Protein AF-A0A1G8MXE5-F1 (afdb_monomer_lite)

Radius of gyration: 27.66 Å; chains: 1; bounding box: 72×33×79 Å

Foldseek 3Di:
DVVVLQVVVQVVLQVVCVVVVLPQWHWDDDPQKTWIWGQDPNDTQTQKIWGDPDDFKTFIWGQAPVSDTDGDPDMGGPVVNSCCCVPVPVLSSDDQAEAEEEEEADAPDPQQVVLVVVLVVVLVVVDDDPHHYYYAHLDDDDPHPLNRLVVNVVVPHQEYQYFYAAAADACSQPPSNVVVVLVSCVVCVRHKYFYFHYLADDPLLLVLLLVLVVVLPFAWQDPVRAADLAEEEEEEQDHQVCRRVVSSVVSQVVSSNTTRHPYYHYAHCDHDDPHPVNSVVVCLVVVRQEYEYGYADAGDHPSNVVNVVVQVVCPPVGSHDYGYTDYSGSDPSSSVSSVVRSVCSVVNVGDIDD

Organism: NCBI:txid549003

Sequence (354 aa):
MVQRIMNASKTMLEDTLHEHGFTHLNVRTHGSHLVIYSEEDMVKVNRARLTRFNLQTYELSICNHRGEWEATPFSGTMAEMLTLIIEKFPHTLSRTLQAILYVGHGSRVKEGNEQFETFIDYVKNNYETEMIQEIAYIELVSPTITEGIKACIEQGATKIAVVPVLLLSASHANVDIPRELERAKETYPHVKISCGRPFGIEDDVIDVAVSRLLHAGLPALGDDREREDCTVLVVGRGSSDGKQPSDVAKIARLIYERVACNNVETCFLAATTPTVEQGLAKVEKLEAPQVYVLPYLLFTGVLMEELDEMLREREGKANTRYTLCDFLGSDDGLSDVLARRTEEALNEEGRVYT

InterPro domains:
  IPR002762 Sirohydrochlorin cobaltochelatase CbiX-like [PF01903] (105-209)
  IPR002762 Sirohydrochlorin cobaltochelatase CbiX-like [PF01903] (237-339)
  IPR050963 Sirohydrochlorin Cobaltochelatase/CbiX [PTHR33542] (98-345)

Secondary structure (DSSP, 8-state):
-HHHHHHHHHHHHHHHHHHTT-TTEEEEEETTEEEEEEEETTEEEEEEEEEE-SSS-EEEEEE-TTS-EEEEEEEE-HHHHHHHHHHH-HHHHS---EEEEEEE---SSHHHHHHHHHHHHHHHHHS--SSEEEEEESSSSSSBHHHHHHHHHHTT-SEEEEEE--SS--HIIIIIHHHHHHHHHHH-TTSEEEE-----S-HHHHHHHHHHHHHTTPPBP-TT---EEEEEEEEE---TTSHHHHHHHHHHHHHHTTB-EEEEEEEESSSSSSBHHHHHHHHHHTT-SEEEEEE--SS-SHHHHHHHHHHHHHTTTSS-EEEEPPP--S-HHHHHHHHHHHHHHHTT-SEEE-

pLDDT: mean 90.6, std 7.55, range [54.53, 98.75]

Structure (mmCIF, N/CA/C/O backbone):
data_AF-A0A1G8MXE5-F1
#
_entry.id   AF-A0A1G8MXE5-F1
#
loop_
_atom_site.group_PDB
_atom_site.id
_atom_site.type_symbol
_atom_site.label_atom_id
_atom_site.label_alt_id
_atom_site.label_comp_id
_atom_site.label_asym_id
_atom_site.label_entity_id
_atom_site.label_seq_id
_atom_site.pdbx_PDB_ins_code
_atom_site.Cartn_x
_atom_site.Cartn_y
_atom_site.Cartn_z
_atom_site.occupancy
_atom_site.B_iso_or_equiv
_atom_site.auth_seq_id
_atom_site.auth_comp_id
_atom_site.auth_asym_id
_atom_site.auth_atom_id
_atom_site.pdbx_PDB_model_num
ATOM 1 N N . MET A 1 1 ? -43.917 -13.517 38.380 1.00 68.31 1 MET A N 1
ATOM 2 C CA . MET A 1 1 ? -43.322 -12.394 39.144 1.00 68.31 1 MET A CA 1
ATOM 3 C C . MET A 1 1 ? -41.944 -12.016 38.600 1.00 68.31 1 MET A C 1
ATOM 5 O O . MET A 1 1 ? -41.794 -10.885 38.167 1.00 68.31 1 MET A O 1
ATOM 9 N N . VAL A 1 2 ? -40.995 -12.958 38.507 1.00 70.19 2 VAL A N 1
ATOM 10 C CA . VAL A 1 2 ? -39.615 -12.727 38.016 1.00 70.19 2 VAL A CA 1
ATOM 11 C C . VAL A 1 2 ? -39.548 -12.051 36.635 1.00 70.19 2 VAL A C 1
ATOM 13 O O . VAL A 1 2 ? -38.908 -11.013 36.512 1.00 70.19 2 VAL A O 1
ATOM 16 N N . GLN A 1 3 ? -40.287 -12.546 35.633 1.00 76.31 3 GLN A N 1
ATOM 17 C CA . GLN A 1 3 ? -40.298 -11.964 34.277 1.00 76.31 3 GLN A CA 1
ATOM 18 C C . GLN A 1 3 ? -40.742 -10.491 34.246 1.00 76.31 3 GLN A C 1
ATOM 20 O O . GLN A 1 3 ? -40.198 -9.680 33.504 1.00 76.31 3 GLN A O 1
ATOM 25 N N . ARG A 1 4 ? -41.720 -10.132 35.088 1.00 81.25 4 ARG A N 1
ATOM 26 C CA . ARG A 1 4 ? -42.229 -8.758 35.205 1.00 81.25 4 ARG A CA 1
ATOM 27 C C . ARG A 1 4 ? -41.155 -7.819 35.752 1.00 81.25 4 ARG A C 1
ATOM 29 O O . ARG A 1 4 ? -41.019 -6.709 35.257 1.00 81.25 4 ARG A O 1
ATOM 36 N N . ILE A 1 5 ? -40.385 -8.285 36.738 1.00 83.00 5 ILE A N 1
ATOM 37 C CA . ILE A 1 5 ? -39.300 -7.495 37.323 1.00 83.00 5 ILE A CA 1
ATOM 38 C C . ILE A 1 5 ? -38.147 -7.361 36.323 1.00 83.00 5 ILE A C 1
ATOM 40 O O . 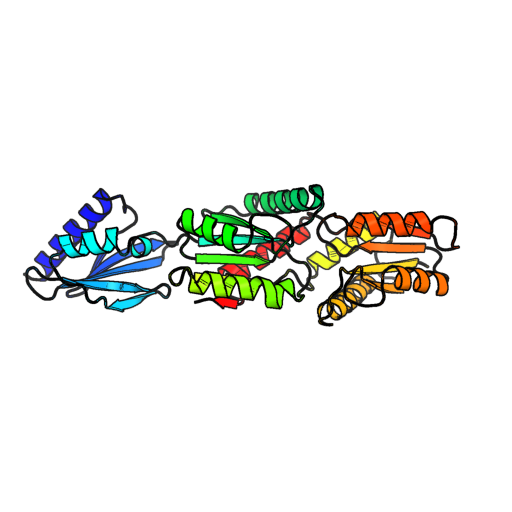ILE A 1 5 ? -37.640 -6.264 36.154 1.00 83.00 5 ILE A O 1
ATOM 44 N N . MET A 1 6 ? -37.773 -8.435 35.619 1.00 87.00 6 MET A N 1
ATOM 45 C CA . MET A 1 6 ? -36.726 -8.369 34.589 1.00 87.00 6 MET A CA 1
ATOM 46 C C . MET A 1 6 ? -37.086 -7.405 33.453 1.00 87.00 6 MET A C 1
ATOM 48 O O . MET A 1 6 ? -36.222 -6.666 33.002 1.00 87.00 6 MET A O 1
ATOM 52 N N . ASN A 1 7 ? -38.352 -7.357 33.027 1.00 86.88 7 ASN A N 1
ATOM 53 C CA . ASN A 1 7 ? -38.793 -6.395 32.014 1.00 86.88 7 ASN A CA 1
ATOM 54 C C . ASN A 1 7 ? -38.740 -4.946 32.518 1.00 86.88 7 ASN A C 1
ATOM 56 O O . ASN A 1 7 ? -38.308 -4.074 31.777 1.00 86.88 7 ASN A O 1
ATOM 60 N N . ALA A 1 8 ? -39.124 -4.688 33.772 1.00 87.56 8 ALA A N 1
ATOM 61 C CA . ALA A 1 8 ? -38.982 -3.355 34.359 1.00 87.56 8 ALA A CA 1
ATOM 62 C C . ALA A 1 8 ? -37.503 -2.943 34.473 1.00 87.56 8 ALA A C 1
ATOM 64 O O . ALA A 1 8 ? -37.146 -1.821 34.128 1.00 87.56 8 ALA A O 1
ATOM 65 N N . SER A 1 9 ? -36.633 -3.866 34.899 1.00 90.69 9 SER A N 1
ATOM 66 C CA . SER A 1 9 ? -35.188 -3.629 34.961 1.00 90.69 9 SER A CA 1
ATOM 67 C C . SER A 1 9 ? -34.569 -3.417 33.578 1.00 90.69 9 SER A C 1
ATOM 69 O O . SER A 1 9 ? -33.676 -2.590 33.455 1.00 90.69 9 SER A O 1
ATOM 71 N N . LYS A 1 10 ? -35.067 -4.106 32.540 1.00 93.88 10 LYS A N 1
ATOM 72 C CA . LYS A 1 10 ? -34.677 -3.871 31.144 1.00 93.88 10 LYS A CA 1
ATOM 73 C C . LYS A 1 10 ? -34.949 -2.424 30.737 1.00 93.88 10 LYS A C 1
ATOM 75 O O . LYS A 1 10 ? -34.019 -1.759 30.308 1.00 93.88 10 LYS A O 1
ATOM 80 N N . THR A 1 11 ? -36.197 -1.968 30.859 1.00 93.12 11 THR A N 1
ATOM 81 C CA . THR A 1 11 ? -36.591 -0.612 30.442 1.00 93.12 11 THR A CA 1
ATOM 82 C C . THR A 1 11 ? -35.791 0.443 31.193 1.00 93.12 11 THR A C 1
ATOM 84 O O . THR A 1 11 ? -35.184 1.291 30.563 1.00 93.12 11 THR A O 1
ATOM 87 N N . MET A 1 12 ? -35.671 0.307 32.518 1.00 91.94 12 MET A N 1
ATOM 88 C CA . MET A 1 12 ? -34.860 1.221 33.324 1.00 91.94 12 MET A CA 1
ATOM 89 C C . MET A 1 12 ? -33.402 1.280 32.847 1.00 91.94 12 MET A C 1
ATOM 91 O O . MET A 1 12 ? -32.850 2.363 32.720 1.00 91.94 12 MET A O 1
ATOM 95 N N . LEU A 1 13 ? -32.779 0.126 32.584 1.00 93.94 13 LEU A N 1
ATOM 96 C CA . LEU A 1 13 ? -31.393 0.067 32.120 1.00 93.94 13 LEU A CA 1
ATOM 97 C C . LEU A 1 13 ? -31.219 0.718 30.739 1.00 93.94 13 LEU A C 1
ATOM 99 O O . LEU A 1 13 ? -30.247 1.434 30.529 1.00 93.94 13 LEU A O 1
ATOM 103 N N . GLU A 1 14 ? -32.146 0.462 29.817 1.00 95.06 14 GLU A N 1
ATOM 104 C CA . GLU A 1 14 ? -32.144 1.025 28.461 1.00 95.06 14 GLU A CA 1
ATOM 105 C C . GLU A 1 14 ? -32.298 2.553 28.494 1.00 95.06 14 GLU A C 1
ATOM 107 O O . GLU A 1 14 ? -31.451 3.256 27.947 1.00 95.06 14 GLU A O 1
ATOM 112 N N . ASP A 1 15 ? -33.286 3.058 29.239 1.00 94.25 15 ASP A N 1
ATOM 113 C CA . ASP A 1 15 ? -33.534 4.495 29.399 1.00 94.25 15 ASP A CA 1
ATOM 114 C C . ASP A 1 15 ? -32.309 5.203 30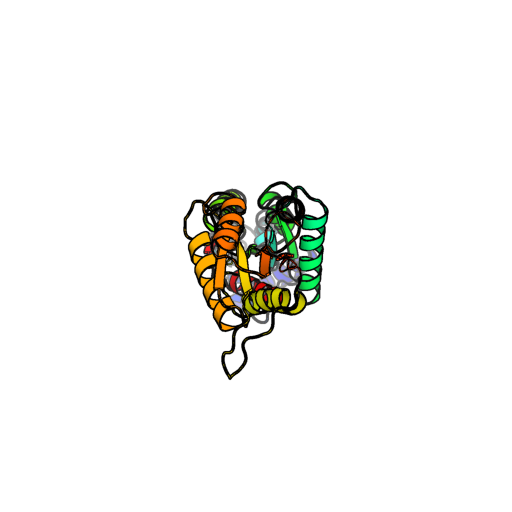.001 1.00 94.25 15 ASP A C 1
ATOM 116 O O . ASP A 1 15 ? -31.862 6.228 29.488 1.00 94.25 15 ASP A O 1
ATOM 120 N N . THR A 1 16 ? -31.697 4.628 31.046 1.00 92.50 16 THR A N 1
ATOM 121 C CA . THR A 1 16 ? -30.510 5.233 31.669 1.00 92.50 16 THR A CA 1
ATOM 122 C C . THR A 1 16 ? -29.303 5.244 30.724 1.00 92.50 16 THR A C 1
ATOM 124 O O . THR A 1 16 ? -28.546 6.213 30.723 1.00 92.50 16 THR A O 1
ATOM 127 N N . LEU A 1 17 ? -29.104 4.209 29.896 1.00 92.50 17 LEU A N 1
ATOM 128 C CA . LEU A 1 17 ? -28.045 4.215 28.876 1.00 92.50 17 LEU A CA 1
ATOM 129 C C . LEU A 1 17 ? -28.267 5.335 27.849 1.00 92.50 17 LEU A C 1
ATOM 131 O O . LEU A 1 17 ? -27.318 6.031 27.485 1.00 92.50 17 LEU A O 1
ATOM 135 N N . HIS A 1 18 ? -29.512 5.539 27.413 1.00 93.81 18 HIS A N 1
ATOM 136 C CA . HIS A 1 18 ? -29.869 6.596 26.461 1.00 93.81 18 HIS A CA 1
ATOM 137 C C . HIS A 1 18 ? -29.687 7.995 27.053 1.00 93.81 18 HIS A C 1
ATOM 139 O O . HIS A 1 18 ? -29.148 8.866 26.374 1.00 93.81 18 HIS A O 1
ATOM 145 N N . GLU A 1 19 ? -30.047 8.201 28.322 1.00 92.56 19 GLU A N 1
ATOM 146 C CA . GLU A 1 19 ? -29.804 9.459 29.049 1.00 92.56 19 GLU A CA 1
ATOM 147 C C . GLU A 1 19 ? -28.310 9.810 29.149 1.00 92.56 19 GLU A C 1
ATOM 149 O O . GLU A 1 19 ? -27.953 10.987 29.176 1.00 92.56 19 GLU A O 1
ATOM 154 N N . HIS A 1 20 ? -27.429 8.804 29.142 1.00 88.88 20 HIS A N 1
ATOM 155 C CA . HIS A 1 20 ? -25.972 8.979 29.114 1.00 88.88 20 HIS A CA 1
ATOM 156 C C . HIS A 1 20 ? -25.393 9.071 27.687 1.00 88.88 20 HIS A C 1
ATOM 158 O O . HIS A 1 20 ? -24.175 9.058 27.518 1.00 88.88 20 HIS A O 1
ATOM 164 N N . GLY A 1 21 ? -26.239 9.174 26.655 1.00 86.75 21 GLY A N 1
ATOM 165 C CA . GLY A 1 21 ? -25.832 9.373 25.259 1.00 86.75 21 GLY A CA 1
ATOM 166 C C . GLY A 1 21 ? -25.634 8.094 24.440 1.00 86.75 21 GLY A C 1
ATOM 167 O O . GLY A 1 21 ? -25.351 8.184 23.247 1.00 86.75 21 GLY A O 1
ATOM 168 N N . PHE A 1 22 ? -25.831 6.903 25.016 1.00 89.69 22 PHE A N 1
ATOM 169 C CA . PHE A 1 22 ? -25.676 5.623 24.311 1.00 89.69 22 PHE A CA 1
ATOM 170 C C . PHE A 1 22 ? -26.965 5.188 23.595 1.00 89.69 22 PHE A C 1
ATOM 172 O O . PHE A 1 22 ? -27.482 4.092 23.814 1.00 89.69 22 PHE A O 1
ATOM 179 N N . THR A 1 23 ? -27.509 6.050 22.735 1.00 90.31 23 THR A N 1
ATOM 180 C CA . THR A 1 23 ? -28.805 5.839 22.055 1.00 90.31 23 THR A CA 1
ATOM 181 C C . THR A 1 23 ? -28.807 4.682 21.051 1.00 90.31 23 THR A C 1
ATOM 183 O O . THR A 1 23 ? -29.866 4.186 20.675 1.00 90.31 23 THR A O 1
ATOM 186 N N . HIS A 1 24 ? -27.632 4.206 20.629 1.00 87.69 24 HIS A N 1
ATOM 187 C CA . HIS A 1 24 ? -27.474 3.029 19.766 1.00 87.69 24 HIS A CA 1
ATOM 188 C C . HIS A 1 24 ? -27.575 1.693 20.515 1.00 87.69 24 HIS A C 1
ATOM 190 O O . HIS A 1 24 ? -27.565 0.637 19.877 1.00 87.69 24 HIS A O 1
ATOM 196 N N . LEU A 1 25 ? -27.628 1.716 21.849 1.00 93.38 25 LEU A N 1
ATOM 197 C CA . LEU A 1 25 ? -27.722 0.514 22.667 1.00 93.38 25 LEU A CA 1
ATOM 198 C C . LEU A 1 25 ? -29.166 0.136 22.956 1.00 93.38 25 LEU A C 1
ATOM 200 O O . LEU A 1 25 ? -30.035 0.971 23.170 1.00 93.38 25 LEU A O 1
ATOM 204 N N . ASN A 1 26 ? -29.394 -1.165 23.022 1.00 94.88 26 ASN A N 1
ATOM 205 C CA . ASN A 1 26 ? -30.657 -1.778 23.375 1.00 94.88 26 ASN A CA 1
ATOM 206 C C . ASN A 1 26 ? -30.413 -2.837 24.449 1.00 94.88 26 ASN A C 1
ATOM 208 O O . ASN A 1 26 ? -29.325 -3.411 24.559 1.00 94.88 26 ASN A O 1
ATOM 212 N N . VAL A 1 27 ? -31.448 -3.159 25.219 1.00 96.12 27 VAL A N 1
ATOM 213 C CA . VAL A 1 27 ? -31.387 -4.191 26.251 1.00 96.12 27 VAL A CA 1
ATOM 214 C C . VAL A 1 27 ? -32.385 -5.295 25.923 1.00 96.12 27 VAL A C 1
ATOM 216 O O . VAL A 1 27 ? -33.551 -5.071 25.589 1.00 96.12 27 VAL A O 1
ATOM 219 N N . ARG A 1 28 ? -31.946 -6.548 26.018 1.00 94.62 28 ARG A N 1
ATOM 220 C CA . ARG A 1 28 ? -32.824 -7.723 25.920 1.00 94.62 28 ARG A CA 1
ATOM 221 C C . ARG A 1 28 ? -32.720 -8.582 27.167 1.00 94.62 28 ARG A C 1
ATOM 223 O O . ARG A 1 28 ? -31.679 -8.642 27.814 1.00 94.62 28 ARG A O 1
ATOM 230 N N . THR A 1 29 ? -33.810 -9.263 27.489 1.00 94.00 29 THR A N 1
ATOM 231 C CA . THR A 1 29 ? -33.873 -10.197 28.612 1.00 94.00 29 THR A CA 1
ATOM 232 C C . THR A 1 29 ? -33.663 -11.625 28.114 1.00 94.00 29 THR A C 1
ATOM 234 O O . THR A 1 29 ? -34.242 -12.037 27.109 1.00 94.00 29 THR A O 1
ATOM 237 N N . HIS A 1 30 ? -32.842 -12.399 28.822 1.00 88.69 30 HIS A N 1
ATOM 238 C CA . HIS A 1 30 ? -32.703 -13.840 28.606 1.00 88.69 30 HIS A CA 1
ATOM 239 C C . HIS A 1 30 ? -32.538 -14.537 29.961 1.00 88.69 30 HIS A C 1
ATOM 241 O O . HIS A 1 30 ? -31.476 -14.471 30.573 1.00 88.69 30 HIS A O 1
ATOM 247 N N . GLY A 1 31 ? -33.601 -15.159 30.480 1.00 88.56 31 GLY A N 1
ATOM 248 C CA . GLY A 1 31 ? -33.594 -15.725 31.834 1.00 88.56 31 GLY A CA 1
ATOM 249 C C . GLY A 1 31 ? -33.337 -14.656 32.906 1.00 88.56 31 GLY A C 1
ATOM 250 O O . GLY A 1 31 ? -34.094 -13.691 33.016 1.00 88.56 31 GLY A O 1
ATOM 251 N N . SER A 1 32 ? -32.269 -14.823 33.690 1.00 90.75 32 SER A N 1
ATOM 252 C CA . SER A 1 32 ? -31.806 -13.857 34.701 1.00 90.75 32 SER A CA 1
ATOM 253 C C . SER A 1 32 ? -30.846 -12.796 34.149 1.00 90.75 32 SER A C 1
ATOM 255 O O . SER A 1 32 ? -30.332 -11.984 34.916 1.00 90.75 32 SER A O 1
ATOM 257 N N . HIS A 1 33 ? -30.603 -12.774 32.837 1.00 93.44 33 HIS A N 1
ATOM 258 C CA . HIS A 1 33 ? -29.659 -11.859 32.207 1.00 93.44 33 HIS A CA 1
ATOM 259 C C . HIS A 1 33 ? -30.364 -10.653 31.581 1.00 93.44 33 HIS A C 1
ATOM 261 O O . HIS A 1 33 ? -31.338 -10.803 30.834 1.00 93.44 33 HIS A O 1
ATOM 267 N N . LEU A 1 34 ? -29.821 -9.467 31.843 1.00 95.12 34 LEU A N 1
ATOM 268 C CA . LEU A 1 34 ? -30.018 -8.263 31.041 1.00 95.12 34 LEU A CA 1
ATOM 269 C C . LEU A 1 34 ? -28.816 -8.145 30.110 1.00 95.12 34 LEU A C 1
ATOM 271 O O . LEU A 1 34 ? -27.695 -7.954 30.574 1.00 95.12 34 LEU A O 1
ATOM 275 N N . VAL A 1 35 ? -29.034 -8.318 28.812 1.00 94.94 35 VAL A N 1
ATOM 276 C CA . VAL A 1 35 ? -27.983 -8.252 27.793 1.00 94.94 35 VAL A CA 1
ATOM 277 C C . VAL A 1 35 ? -28.092 -6.914 27.081 1.00 94.94 35 VAL A C 1
ATOM 279 O O . VAL A 1 35 ? -29.098 -6.659 26.418 1.00 94.94 35 VAL A O 1
ATOM 282 N N . ILE A 1 36 ? -27.058 -6.094 27.220 1.00 95.00 36 ILE A N 1
ATOM 283 C CA . ILE A 1 36 ? -26.860 -4.847 26.486 1.00 95.00 36 ILE A CA 1
ATOM 284 C C . ILE A 1 36 ? -26.246 -5.211 25.132 1.00 95.00 36 ILE A C 1
ATOM 286 O O . ILE A 1 36 ? -25.278 -5.976 25.072 1.00 95.00 36 ILE A O 1
ATOM 290 N N . TYR A 1 37 ? -26.816 -4.701 24.047 1.00 92.81 37 TYR A N 1
ATOM 291 C CA . TYR A 1 37 ? -26.363 -4.962 22.683 1.00 92.81 37 TYR A CA 1
ATOM 292 C C . TYR A 1 37 ? -26.569 -3.738 21.787 1.00 92.81 37 TYR A C 1
ATOM 294 O O . TYR A 1 37 ? -27.417 -2.898 22.074 1.00 92.81 37 TYR A O 1
ATOM 302 N N . SER A 1 38 ? -25.828 -3.663 20.688 1.00 90.06 38 SER A N 1
ATOM 303 C CA . SER A 1 38 ? -26.088 -2.742 19.577 1.00 90.06 38 SER A CA 1
ATOM 304 C C . SER A 1 38 ? -26.546 -3.513 18.337 1.00 90.06 38 SER A C 1
ATOM 306 O O . SER A 1 38 ? -26.350 -4.729 18.240 1.00 90.06 38 SER A O 1
ATOM 308 N N . GLU A 1 39 ? -27.190 -2.814 17.405 1.00 87.00 39 GLU A N 1
ATOM 309 C CA . GLU A 1 39 ? -27.463 -3.311 16.052 1.00 87.00 39 GLU A CA 1
ATOM 310 C C . GLU A 1 39 ? -26.531 -2.587 15.075 1.00 87.00 39 GLU A C 1
ATOM 312 O O . GLU A 1 39 ? -26.568 -1.360 14.977 1.00 87.00 39 GLU A O 1
ATOM 317 N N . GLU A 1 40 ? -25.657 -3.346 14.415 1.00 79.75 40 GLU A N 1
ATOM 318 C CA . GLU A 1 40 ? -24.598 -2.858 13.520 1.00 79.75 40 GLU A CA 1
ATOM 319 C C . GLU A 1 40 ? -24.596 -3.740 12.277 1.00 79.75 40 GLU A C 1
ATOM 321 O O . GLU A 1 40 ? -24.574 -4.962 12.405 1.00 79.75 40 GLU A O 1
ATOM 326 N N . ASP A 1 41 ? -24.722 -3.136 11.094 1.00 73.25 41 ASP A N 1
ATOM 327 C CA . ASP A 1 41 ? -24.849 -3.844 9.811 1.00 73.25 41 ASP A CA 1
ATOM 328 C C . ASP A 1 41 ? -25.892 -4.974 9.837 1.00 73.25 41 ASP A C 1
ATOM 330 O O . ASP A 1 41 ? -25.673 -6.082 9.352 1.00 73.25 41 ASP A O 1
ATOM 334 N N . MET A 1 42 ? -27.050 -4.699 10.453 1.00 75.56 42 MET A N 1
ATOM 335 C CA . MET A 1 42 ? -28.153 -5.654 10.664 1.00 75.56 42 MET A CA 1
ATOM 336 C C . MET A 1 42 ? -27.816 -6.848 11.583 1.00 75.56 42 MET A C 1
ATOM 338 O O . MET A 1 42 ? -28.631 -7.763 11.741 1.00 75.56 42 MET A O 1
ATOM 342 N N . VAL A 1 43 ? -26.656 -6.837 12.242 1.00 79.62 43 VAL A N 1
ATOM 343 C CA . VAL A 1 43 ? -26.197 -7.861 13.187 1.00 79.62 43 VAL A CA 1
ATOM 344 C C . VAL A 1 43 ? -26.276 -7.340 14.623 1.00 79.62 43 VAL A C 1
ATOM 346 O O . VAL A 1 43 ? -25.958 -6.194 14.926 1.00 79.62 43 VAL A O 1
ATOM 349 N N . LYS A 1 44 ? -26.702 -8.204 15.555 1.00 87.00 44 LYS A N 1
ATOM 350 C CA . LYS A 1 44 ? -26.726 -7.885 16.991 1.00 87.00 44 LYS A CA 1
ATOM 351 C C . LYS A 1 44 ? -25.369 -8.151 17.622 1.00 87.00 44 LYS A C 1
ATOM 353 O O . LYS A 1 44 ? -24.987 -9.313 17.765 1.00 87.00 44 LYS A O 1
ATOM 358 N N . VAL A 1 45 ? -24.704 -7.099 18.088 1.00 85.88 45 VAL A N 1
ATOM 359 C CA . VAL A 1 45 ? -23.411 -7.189 18.774 1.00 85.88 45 VAL A CA 1
ATOM 360 C C . VAL A 1 45 ? -23.628 -7.063 20.278 1.00 85.88 45 VAL A C 1
ATOM 362 O O . VAL A 1 45 ? -24.080 -6.032 20.774 1.00 85.88 45 VAL A O 1
ATOM 365 N N . ASN A 1 46 ? -23.340 -8.130 21.027 1.00 91.06 46 ASN A N 1
ATOM 366 C CA . ASN A 1 46 ? -23.420 -8.099 22.488 1.00 91.06 46 ASN A CA 1
ATOM 367 C C . ASN A 1 46 ? -22.312 -7.203 23.053 1.00 91.06 46 ASN A C 1
ATOM 369 O O . ASN A 1 46 ? -21.166 -7.286 22.622 1.00 91.06 46 ASN A O 1
ATOM 373 N N . ARG A 1 47 ? -22.656 -6.374 24.039 1.00 89.94 47 ARG A N 1
ATOM 374 C CA . ARG A 1 47 ? -21.762 -5.372 24.632 1.00 89.94 47 ARG A CA 1
ATOM 375 C C . ARG A 1 47 ? -21.405 -5.720 26.069 1.00 89.94 47 ARG A C 1
ATOM 377 O O . ARG A 1 47 ? -20.249 -5.956 26.409 1.00 89.94 47 ARG A O 1
ATOM 384 N N . ALA A 1 48 ? -22.431 -5.851 26.899 1.00 93.56 48 ALA A N 1
ATOM 385 C CA . ALA A 1 48 ? -22.291 -6.230 28.294 1.00 93.56 48 ALA A CA 1
ATOM 386 C C . ALA A 1 48 ? 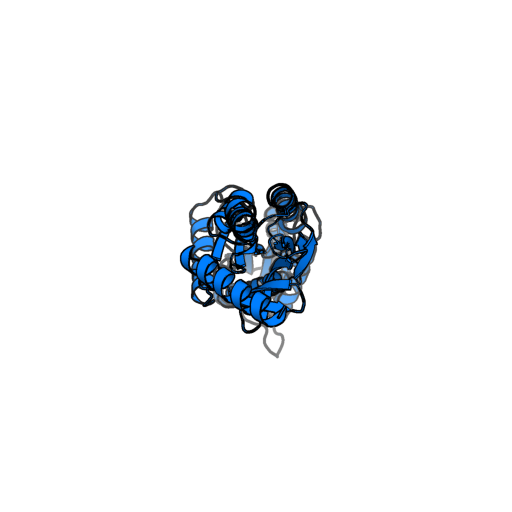-23.523 -7.002 28.766 1.00 93.56 48 ALA A C 1
ATOM 388 O O . ALA A 1 48 ? -24.571 -7.029 28.115 1.00 93.56 48 ALA A O 1
ATOM 389 N N . ARG A 1 49 ? -23.394 -7.664 29.909 1.00 94.88 49 ARG A N 1
ATOM 390 C CA . ARG A 1 49 ? -24.454 -8.455 30.520 1.00 94.88 49 ARG A CA 1
ATOM 391 C C . ARG A 1 49 ? -24.459 -8.249 32.019 1.00 94.88 49 ARG A C 1
ATOM 393 O O . ARG A 1 49 ? -23.448 -8.467 32.678 1.00 94.88 49 ARG A O 1
ATOM 400 N N . LEU A 1 50 ? -25.632 -7.926 32.549 1.00 95.12 50 LEU A N 1
ATOM 401 C CA . LEU A 1 50 ? -25.905 -7.943 33.979 1.00 95.12 50 LEU A CA 1
ATOM 402 C C . LEU A 1 50 ? -26.676 -9.218 34.313 1.00 95.12 50 LEU A C 1
ATOM 404 O O . LEU A 1 50 ? -27.823 -9.398 33.895 1.00 95.12 50 LEU A O 1
ATOM 408 N N . THR A 1 51 ? -26.041 -10.121 35.053 1.00 94.19 51 THR A N 1
ATOM 409 C CA . THR A 1 51 ? -26.673 -11.351 35.537 1.00 94.19 51 THR A CA 1
ATOM 410 C C . THR A 1 51 ? -27.256 -11.094 36.908 1.00 94.19 51 THR A C 1
ATOM 412 O O . THR A 1 51 ? -26.539 -10.783 37.852 1.00 94.19 51 THR A O 1
ATOM 415 N N . ARG A 1 52 ? -28.570 -11.225 37.036 1.00 91.69 52 ARG A N 1
ATOM 416 C CA . ARG A 1 52 ? -29.239 -11.016 38.310 1.00 91.69 52 ARG A CA 1
ATOM 417 C C . ARG A 1 52 ? -29.005 -12.200 39.243 1.00 91.69 52 ARG A C 1
ATOM 419 O O . ARG A 1 52 ? -29.437 -13.311 38.939 1.00 91.69 52 ARG A O 1
ATOM 426 N N . PHE A 1 53 ? -28.397 -11.934 40.395 1.00 87.19 53 PHE A N 1
ATOM 427 C CA . PHE A 1 53 ? -28.153 -12.936 41.434 1.00 87.19 53 PHE A CA 1
ATOM 428 C C . PHE A 1 53 ? -29.284 -12.972 42.473 1.00 87.19 53 PHE A C 1
ATOM 430 O O . PHE A 1 53 ? -29.727 -14.039 42.891 1.00 87.19 53 PHE A O 1
ATOM 437 N N . ASN A 1 54 ? -29.802 -11.805 42.873 1.00 85.81 54 ASN A N 1
ATOM 438 C CA . ASN A 1 54 ? -30.913 -11.692 43.825 1.00 85.81 54 ASN A CA 1
ATOM 439 C C . ASN A 1 54 ? -31.801 -10.465 43.513 1.00 85.81 54 ASN A C 1
ATOM 441 O O . ASN A 1 54 ? -31.777 -9.926 42.406 1.00 85.81 54 ASN A O 1
ATOM 445 N N . LEU A 1 55 ? -32.646 -10.026 44.455 1.00 80.19 55 LEU A N 1
ATOM 446 C CA . LEU A 1 55 ? -33.571 -8.913 44.217 1.00 80.19 55 LEU A CA 1
ATOM 447 C C . LEU A 1 55 ? -32.882 -7.585 43.865 1.00 80.19 55 LEU A C 1
ATOM 449 O O . LEU A 1 55 ? -33.478 -6.824 43.103 1.00 80.19 55 LEU A O 1
ATOM 453 N N . GLN A 1 56 ? -31.675 -7.325 44.367 1.00 85.12 56 GLN A N 1
ATOM 454 C CA . GLN A 1 56 ? -30.980 -6.041 44.215 1.00 85.12 56 GLN A CA 1
ATOM 455 C C . GLN A 1 56 ? -29.583 -6.161 43.598 1.00 85.12 56 GLN A C 1
ATOM 457 O O . GLN A 1 56 ? -29.068 -5.158 43.120 1.00 85.12 56 GLN A O 1
ATOM 462 N N . THR A 1 57 ? -28.991 -7.357 43.570 1.00 92.62 57 THR A N 1
ATOM 463 C CA . THR A 1 57 ? -27.607 -7.570 43.132 1.00 92.62 57 THR A CA 1
ATOM 464 C C . THR A 1 57 ? -27.525 -8.173 41.731 1.00 92.62 57 THR A C 1
ATOM 466 O O . THR A 1 57 ? -28.203 -9.161 41.417 1.00 92.62 57 THR A O 1
ATOM 469 N N . TYR A 1 58 ? -26.638 -7.600 40.925 1.00 94.75 58 TYR A N 1
ATOM 470 C CA . TYR A 1 58 ? -26.237 -8.034 39.597 1.00 94.75 58 TYR A CA 1
ATOM 471 C C . TYR A 1 58 ? -24.733 -8.292 39.564 1.00 94.75 58 TYR A C 1
ATOM 473 O O . TYR A 1 58 ? -23.972 -7.593 40.225 1.00 94.75 58 TYR A O 1
ATOM 481 N N . GLU A 1 59 ? -24.323 -9.269 38.769 1.00 95.50 59 GLU A N 1
ATOM 482 C CA . GLU A 1 59 ? -22.934 -9.513 38.388 1.00 95.50 59 GLU A CA 1
ATOM 483 C C . GLU A 1 59 ? -22.700 -9.004 36.968 1.00 95.50 59 GLU A C 1
ATOM 485 O O . GLU A 1 59 ? -23.534 -9.226 36.080 1.00 95.50 59 GLU A O 1
ATOM 490 N N . LEU A 1 60 ? -21.563 -8.349 36.744 1.00 95.25 60 LEU A N 1
ATOM 491 C CA . LEU A 1 60 ? -21.188 -7.817 35.442 1.00 95.25 60 LEU A CA 1
ATOM 492 C C . LEU A 1 60 ? -20.343 -8.823 34.648 1.00 95.25 60 LEU A C 1
ATOM 494 O O . LEU A 1 60 ? -19.314 -9.321 35.107 1.00 95.25 60 LEU A O 1
ATOM 498 N N . SER A 1 61 ? -20.743 -9.080 33.408 1.00 94.00 61 SER A N 1
ATOM 499 C CA . SER A 1 61 ? -19.888 -9.663 32.370 1.00 94.00 61 SER A CA 1
ATOM 500 C C . SER A 1 61 ? -19.811 -8.703 31.185 1.00 94.00 61 SER A C 1
ATOM 502 O O . SER A 1 61 ? -20.811 -8.069 30.847 1.00 94.00 61 SER A O 1
ATOM 504 N N . ILE A 1 62 ? -18.661 -8.623 30.529 1.00 91.62 62 ILE A N 1
ATOM 505 C CA . ILE A 1 62 ? -18.473 -7.835 29.304 1.00 91.62 62 ILE A CA 1
ATOM 506 C C . ILE A 1 62 ? -18.247 -8.768 28.119 1.00 91.62 62 ILE A C 1
ATOM 508 O O . ILE A 1 62 ? -17.878 -9.928 28.301 1.00 91.62 62 ILE A O 1
ATOM 512 N N . CYS A 1 63 ? -18.524 -8.294 26.910 1.00 84.00 63 CYS A N 1
ATOM 513 C CA . CYS A 1 63 ? -18.133 -9.014 25.709 1.00 84.00 63 CYS A CA 1
ATOM 514 C C . CYS A 1 63 ? -16.703 -8.621 25.332 1.00 84.00 63 CYS A C 1
ATOM 516 O O . CYS A 1 63 ? -16.394 -7.432 25.262 1.00 84.00 63 CYS A O 1
ATOM 518 N N . ASN A 1 64 ? -15.838 -9.601 25.076 1.00 71.88 64 ASN A N 1
ATOM 519 C CA . ASN A 1 64 ? -14.515 -9.332 24.521 1.00 71.88 64 ASN A CA 1
ATOM 520 C C . ASN A 1 64 ? -14.612 -8.962 23.025 1.00 71.88 64 ASN A C 1
ATOM 522 O O . ASN A 1 64 ? -15.671 -9.059 22.399 1.00 71.88 64 ASN A O 1
ATOM 526 N N . HIS A 1 65 ? -13.482 -8.594 22.417 1.00 62.41 65 HIS A N 1
ATOM 527 C CA . HIS A 1 65 ? -13.401 -8.210 21.000 1.00 62.41 65 HIS A CA 1
ATOM 528 C C . HIS A 1 65 ? -13.804 -9.325 20.007 1.00 62.41 65 HIS A C 1
ATOM 530 O O . HIS A 1 65 ? -13.953 -9.057 18.814 1.00 62.41 65 HIS A O 1
ATOM 536 N N . ARG A 1 66 ? -13.968 -10.573 20.470 1.00 59.88 66 ARG A N 1
ATOM 537 C CA . ARG A 1 66 ? -14.418 -11.733 19.676 1.00 59.88 66 ARG A CA 1
ATOM 538 C C . ARG A 1 66 ? -15.913 -12.019 19.828 1.00 59.88 66 ARG A C 1
ATOM 540 O O . ARG A 1 66 ? -16.414 -12.962 19.225 1.00 59.88 66 ARG A O 1
ATOM 547 N N . GLY A 1 67 ? -16.628 -11.227 20.627 1.00 68.38 67 GLY A N 1
ATOM 548 C CA . GLY A 1 67 ? -18.038 -11.468 20.927 1.00 68.38 67 GLY A CA 1
ATOM 549 C C . GLY A 1 67 ? -18.268 -12.573 21.966 1.00 68.38 67 GLY A C 1
ATOM 550 O O . GLY A 1 67 ? -19.397 -13.042 22.118 1.00 68.38 67 GLY A O 1
ATOM 551 N N . GLU A 1 68 ? -17.230 -12.984 22.699 1.00 79.44 68 GLU A N 1
ATOM 552 C CA . GLU A 1 68 ? -17.327 -13.975 23.774 1.00 79.44 68 GLU A CA 1
ATOM 553 C C . GLU A 1 68 ? -17.523 -13.288 25.131 1.00 79.44 68 GLU A C 1
ATOM 555 O O . GLU A 1 68 ? -17.077 -12.161 25.349 1.00 79.44 68 GLU A O 1
ATOM 560 N N . TRP A 1 69 ? -18.192 -13.969 26.064 1.00 88.81 69 TRP A N 1
ATOM 561 C CA . TRP A 1 69 ? -18.435 -13.438 27.405 1.00 88.81 69 TRP A CA 1
ATOM 562 C C . TRP A 1 69 ? -17.205 -13.566 28.299 1.00 88.81 69 TRP A C 1
ATOM 564 O O . TRP A 1 69 ? -16.737 -14.673 28.557 1.00 88.81 69 TRP A O 1
ATOM 574 N N . GLU A 1 70 ? -16.781 -12.449 28.877 1.00 89.19 70 GLU A N 1
ATOM 575 C CA . GLU A 1 70 ? -15.756 -12.383 29.910 1.00 89.19 70 GLU A CA 1
ATOM 576 C C . GLU A 1 70 ? -16.388 -11.965 31.243 1.00 89.19 70 GLU A C 1
ATOM 578 O O . GLU A 1 70 ? -17.099 -10.959 31.347 1.00 89.19 70 GLU A O 1
ATOM 583 N N . ALA A 1 71 ? -16.182 -12.781 32.277 1.00 89.00 71 ALA A N 1
ATOM 584 C CA . ALA A 1 71 ? -16.674 -12.480 33.614 1.00 89.00 71 ALA A CA 1
ATOM 585 C C . ALA A 1 71 ? -15.797 -11.405 34.263 1.00 89.00 71 ALA A C 1
ATOM 587 O O . ALA A 1 71 ? -14.573 -11.493 34.229 1.00 89.00 71 ALA A O 1
ATOM 588 N N . THR A 1 72 ? -16.423 -10.420 34.903 1.00 90.75 72 THR A N 1
ATOM 589 C CA . THR A 1 72 ? -15.706 -9.422 35.703 1.00 90.75 72 THR A CA 1
ATOM 590 C C . THR A 1 72 ? -15.862 -9.747 37.193 1.00 90.75 72 THR A C 1
ATOM 592 O O . THR A 1 72 ? -16.832 -10.406 37.571 1.00 90.75 72 THR A O 1
ATOM 595 N N . PRO A 1 73 ? -14.963 -9.277 38.078 1.00 93.00 73 PRO A N 1
ATOM 596 C CA . PRO A 1 73 ? -15.111 -9.474 39.521 1.00 93.00 73 PRO A CA 1
ATOM 597 C C . PRO A 1 73 ? -16.171 -8.550 40.153 1.00 93.00 73 PRO A C 1
ATOM 599 O O . PRO A 1 73 ? -16.296 -8.508 41.377 1.00 93.00 73 PRO A O 1
ATOM 602 N N . PHE A 1 74 ? -16.898 -7.764 39.352 1.00 95.06 74 PHE A N 1
ATOM 603 C CA . PHE A 1 74 ? -17.795 -6.728 39.848 1.00 95.06 74 PHE A CA 1
ATOM 604 C C . PHE A 1 74 ? -19.216 -7.253 40.048 1.00 95.06 74 PHE A C 1
ATOM 606 O O . PHE A 1 74 ? -19.817 -7.866 39.162 1.00 95.06 74 PHE A O 1
ATOM 613 N N . SER A 1 75 ? -19.762 -6.959 41.226 1.00 94.75 75 SER A N 1
ATOM 614 C CA . SER A 1 75 ? -21.162 -7.184 41.561 1.00 94.75 75 SER A CA 1
ATOM 615 C C . SER A 1 75 ? -21.695 -6.036 42.411 1.00 94.75 75 SER A C 1
ATOM 617 O O . SER A 1 75 ? -20.934 -5.372 43.115 1.00 94.75 75 SER A O 1
ATOM 619 N N . GLY A 1 76 ? -22.994 -5.772 42.323 1.00 95.12 76 GLY A N 1
ATOM 620 C CA . GLY A 1 76 ? -23.629 -4.667 43.039 1.00 95.12 76 GLY A CA 1
ATOM 621 C C . GLY A 1 76 ? -25.033 -4.380 42.533 1.00 95.12 76 GLY A C 1
ATOM 622 O O . GLY A 1 76 ? -25.642 -5.189 41.832 1.00 95.12 76 GLY A O 1
ATOM 623 N N . THR A 1 77 ? -25.572 -3.230 42.901 1.00 94.56 77 THR A N 1
ATOM 624 C CA . THR A 1 77 ? -26.836 -2.724 42.365 1.00 94.56 77 THR A CA 1
ATOM 625 C C . THR A 1 77 ? -26.727 -2.416 40.873 1.00 94.56 77 THR A C 1
ATOM 627 O O . THR A 1 77 ? -25.641 -2.229 40.329 1.00 94.56 77 THR A O 1
ATOM 630 N N . MET A 1 78 ? -27.867 -2.335 40.182 1.00 91.12 78 MET A N 1
ATOM 631 C CA . MET A 1 78 ? -27.871 -2.011 38.751 1.00 91.12 78 MET A CA 1
ATOM 632 C C . MET A 1 78 ? -27.241 -0.642 38.458 1.00 91.12 78 MET A C 1
ATOM 634 O O . MET A 1 78 ? -26.522 -0.515 37.475 1.00 91.12 78 MET A O 1
ATOM 638 N N . ALA A 1 79 ? -27.465 0.346 39.330 1.00 90.75 79 ALA A N 1
ATOM 639 C CA . ALA A 1 79 ? -26.858 1.668 39.208 1.00 90.75 79 ALA A CA 1
ATOM 640 C C . ALA A 1 79 ? -25.328 1.601 39.340 1.00 90.75 79 ALA A C 1
ATOM 642 O O . ALA A 1 79 ? -24.628 2.124 38.483 1.00 90.75 79 ALA A O 1
ATOM 643 N N . GLU A 1 80 ? -24.809 0.884 40.345 1.00 93.81 80 GLU A N 1
ATOM 644 C CA . GLU A 1 80 ? -23.360 0.692 40.517 1.00 93.81 80 GLU A CA 1
ATOM 645 C C . GLU A 1 80 ? -22.732 -0.018 39.314 1.00 93.81 80 GLU A C 1
ATOM 647 O O . GLU A 1 80 ? -21.666 0.383 38.853 1.00 93.81 80 GLU A O 1
ATOM 652 N N . MET A 1 81 ? -23.391 -1.050 38.774 1.00 94.38 81 MET A N 1
ATOM 653 C CA . MET A 1 81 ? -22.889 -1.755 37.591 1.00 94.38 81 MET A CA 1
ATOM 654 C C . MET A 1 81 ? -22.915 -0.879 36.338 1.00 94.38 81 MET A C 1
ATOM 656 O O . MET A 1 81 ? -21.988 -0.953 35.535 1.00 94.38 81 MET A O 1
ATOM 660 N N . LEU A 1 82 ? -23.938 -0.038 36.173 1.00 90.69 82 LEU A N 1
ATOM 661 C CA . LEU A 1 82 ? -24.018 0.898 35.057 1.00 90.69 82 LEU A CA 1
ATOM 662 C C . LEU A 1 82 ? -22.903 1.947 35.132 1.00 90.69 82 LEU A C 1
ATOM 664 O O . LEU A 1 82 ? -22.169 2.107 34.160 1.00 90.69 82 LEU A O 1
ATOM 668 N N . THR A 1 83 ? -22.724 2.594 36.287 1.00 91.75 83 THR A N 1
ATOM 669 C CA . THR A 1 83 ? -21.612 3.529 36.518 1.00 91.75 83 THR A CA 1
ATOM 670 C C . THR A 1 83 ? -20.277 2.857 36.220 1.00 91.75 83 THR A C 1
ATOM 672 O O . THR A 1 83 ? -19.444 3.413 35.513 1.00 91.75 83 THR A O 1
ATOM 675 N N . LEU A 1 84 ? -20.093 1.619 36.682 1.00 91.69 84 LEU A N 1
ATOM 676 C CA . LEU A 1 84 ? -18.851 0.890 36.478 1.00 91.69 84 LEU A CA 1
ATOM 677 C C . LEU A 1 84 ? -18.589 0.567 35.002 1.00 91.69 84 LEU A C 1
ATOM 679 O O . LEU A 1 84 ? -17.456 0.730 34.553 1.00 91.69 84 LEU A O 1
ATOM 683 N N . ILE A 1 85 ? -19.600 0.140 34.237 1.00 90.19 85 ILE A N 1
ATOM 684 C CA . ILE A 1 85 ? -19.429 -0.077 32.794 1.00 90.19 85 ILE A CA 1
ATOM 685 C C . ILE A 1 85 ? -19.118 1.245 32.083 1.00 90.19 85 ILE A C 1
ATOM 687 O O . ILE A 1 85 ? -18.201 1.278 31.270 1.00 90.19 85 ILE A O 1
ATOM 691 N N . ILE A 1 86 ? -19.839 2.326 32.390 1.00 88.19 86 ILE A N 1
ATOM 692 C CA . ILE A 1 86 ? -19.652 3.625 31.727 1.00 88.19 86 ILE A CA 1
ATOM 693 C C . ILE A 1 86 ? -18.260 4.199 32.021 1.00 88.19 86 ILE A C 1
ATOM 695 O O . ILE A 1 86 ? -17.594 4.686 31.112 1.00 88.19 86 ILE A O 1
ATOM 699 N N . GLU A 1 87 ? -17.791 4.120 33.265 1.00 86.31 87 GLU A N 1
ATOM 700 C CA . GLU A 1 87 ? -16.527 4.743 33.670 1.00 86.31 87 GLU A CA 1
ATOM 701 C C . GLU A 1 87 ? -15.302 3.861 33.405 1.00 86.31 87 GLU A C 1
ATOM 703 O O . GLU A 1 87 ? -14.254 4.367 33.007 1.00 86.31 87 GLU A O 1
ATOM 708 N N . LYS A 1 88 ? -15.400 2.542 33.630 1.00 85.38 88 LYS A N 1
ATOM 709 C CA . LYS A 1 88 ? -14.249 1.625 33.505 1.00 85.38 88 LYS A CA 1
ATOM 710 C C . LYS A 1 88 ? -14.214 0.847 32.201 1.00 85.38 88 LYS A C 1
ATOM 712 O O . LYS A 1 88 ? -13.138 0.422 31.785 1.00 85.38 88 LYS A O 1
ATOM 717 N N . PHE A 1 89 ? -15.362 0.653 31.561 1.00 83.94 89 PHE A N 1
ATOM 718 C CA . PHE A 1 89 ? -15.483 -0.118 30.327 1.00 83.94 89 PHE A CA 1
ATOM 719 C C . PHE A 1 89 ? -16.226 0.634 29.208 1.00 83.94 89 PHE A C 1
ATOM 721 O O . PHE A 1 89 ? -17.005 0.001 28.490 1.00 83.94 89 PHE A O 1
ATOM 728 N N . PRO A 1 90 ? -15.994 1.948 28.991 1.00 78.69 90 PRO A N 1
ATOM 729 C CA . PRO A 1 90 ? -16.756 2.718 28.002 1.00 78.69 90 PRO A CA 1
ATOM 730 C C . PRO A 1 90 ? -16.641 2.128 26.590 1.00 78.69 90 PRO A C 1
ATOM 732 O O . PRO A 1 90 ? -17.619 2.090 25.850 1.00 78.69 90 PRO A O 1
ATOM 735 N N . HIS A 1 91 ? -15.479 1.558 26.255 1.00 73.75 91 HIS A N 1
ATOM 736 C CA . HIS A 1 91 ? -15.222 0.873 24.985 1.00 73.75 91 HIS A CA 1
ATOM 737 C C . HIS A 1 91 ? -16.176 -0.302 24.715 1.00 73.75 91 HIS A C 1
ATOM 739 O O . HIS A 1 91 ? -16.460 -0.605 23.560 1.00 73.75 91 HIS A O 1
ATOM 745 N N . THR A 1 92 ? -16.701 -0.954 25.759 1.00 79.38 92 THR A N 1
ATOM 746 C CA . THR A 1 92 ? -17.670 -2.049 25.596 1.00 79.38 92 THR A CA 1
ATOM 747 C C . THR A 1 92 ? -19.039 -1.542 25.169 1.00 79.38 92 THR A C 1
ATOM 749 O O . THR A 1 92 ? -19.788 -2.299 24.570 1.00 79.38 92 THR A O 1
ATOM 752 N N . LEU A 1 93 ? -19.371 -0.281 25.450 1.00 82.75 93 LEU A N 1
ATOM 753 C CA . LEU A 1 93 ? -20.654 0.334 25.116 1.00 82.75 93 LEU A CA 1
ATOM 754 C C . LEU A 1 93 ? -20.633 1.068 23.772 1.00 82.75 93 LEU A C 1
ATOM 756 O O . LEU A 1 93 ? -21.694 1.345 23.216 1.00 82.75 93 LEU A O 1
ATOM 760 N N . SER A 1 94 ? -19.456 1.381 23.237 1.00 74.81 94 SER A N 1
ATOM 761 C CA . SER A 1 94 ? -19.306 2.033 21.935 1.00 74.81 94 SER A CA 1
ATOM 762 C C . SER A 1 94 ? -19.740 1.126 20.783 1.00 74.81 94 SER A C 1
ATOM 764 O O . SER A 1 94 ? -19.655 -0.101 20.877 1.00 74.81 94 SER A O 1
ATOM 766 N N . ARG A 1 95 ? -20.171 1.731 19.665 1.00 73.38 95 ARG A N 1
ATOM 767 C CA . ARG A 1 95 ? -20.261 1.004 18.391 1.00 73.38 95 ARG A CA 1
ATOM 768 C C . ARG A 1 95 ? -18.892 0.444 18.024 1.00 73.38 95 ARG A C 1
ATOM 770 O O . ARG A 1 95 ? -17.867 1.017 18.405 1.00 73.38 95 ARG A O 1
ATOM 777 N N . THR A 1 96 ? -18.857 -0.652 17.275 1.00 71.12 96 THR A N 1
ATOM 778 C CA . THR A 1 96 ? -17.598 -1.123 16.704 1.00 71.12 96 THR A CA 1
ATOM 779 C C . THR A 1 96 ? -17.195 -0.167 15.590 1.00 71.12 96 THR A C 1
ATOM 781 O O . THR A 1 96 ? -17.575 -0.333 14.439 1.00 71.12 96 THR A O 1
ATOM 784 N N . LEU A 1 97 ? -16.445 0.871 15.955 1.00 79.56 97 LEU A N 1
ATOM 785 C CA . LEU A 1 97 ? -15.854 1.789 14.993 1.00 79.56 97 LEU A CA 1
ATOM 786 C C . LEU A 1 97 ? -14.612 1.136 14.395 1.00 79.56 97 LEU A C 1
ATOM 788 O O . LEU A 1 97 ? -13.665 0.785 15.109 1.00 79.56 97 LEU A O 1
ATOM 792 N N . GLN A 1 98 ? -14.672 0.936 13.085 1.00 88.69 98 GLN A N 1
ATOM 793 C CA . GLN A 1 98 ? -13.592 0.411 12.270 1.00 88.69 98 GLN A CA 1
ATOM 794 C C . GLN A 1 98 ? -12.802 1.584 11.689 1.00 88.69 98 GLN A C 1
ATOM 796 O O . GLN A 1 98 ? -13.382 2.547 11.187 1.00 88.69 98 GLN A O 1
ATOM 801 N N . ALA A 1 99 ? -11.478 1.488 11.765 1.00 94.12 99 ALA A N 1
ATOM 802 C CA . ALA A 1 99 ? -10.563 2.403 11.108 1.00 94.12 99 ALA A CA 1
ATOM 803 C C . ALA A 1 99 ? -9.754 1.695 10.020 1.00 94.12 99 ALA A C 1
ATOM 805 O O . ALA A 1 99 ? -9.499 0.489 10.107 1.00 94.12 99 ALA A O 1
ATOM 806 N N . ILE A 1 100 ? -9.315 2.467 9.035 1.00 96.12 100 ILE A N 1
ATOM 807 C CA . ILE A 1 100 ? -8.356 2.090 8.004 1.00 96.12 100 ILE A CA 1
ATOM 808 C C . ILE A 1 100 ? -7.132 2.988 8.188 1.00 96.12 100 ILE A C 1
ATOM 810 O O . ILE A 1 100 ? -7.259 4.212 8.238 1.00 96.12 100 ILE A O 1
ATOM 814 N N . LEU A 1 101 ? -5.953 2.382 8.308 1.00 97.56 101 LEU A N 1
ATOM 815 C CA . LEU A 1 101 ? -4.679 3.088 8.406 1.00 97.56 101 LEU A CA 1
ATOM 816 C C . LEU A 1 101 ? -3.825 2.767 7.179 1.00 97.56 101 LEU A C 1
ATOM 818 O O . LEU A 1 101 ? -3.245 1.682 7.086 1.00 97.56 101 LEU A O 1
ATOM 822 N N . TYR A 1 102 ? -3.732 3.716 6.251 1.00 97.44 102 TYR A N 1
ATOM 823 C CA . TYR A 1 102 ? -2.916 3.587 5.046 1.00 97.44 102 TYR A CA 1
ATOM 824 C C . TYR A 1 102 ? -1.452 3.886 5.369 1.00 97.44 102 TYR A C 1
ATOM 826 O O . TYR A 1 102 ? -1.114 4.995 5.780 1.00 97.44 102 TYR A O 1
ATOM 834 N N . VAL A 1 103 ? -0.571 2.903 5.184 1.00 97.12 103 VAL A N 1
ATOM 835 C CA . VAL A 1 103 ? 0.841 3.011 5.571 1.00 97.12 103 VAL A CA 1
ATOM 836 C C . VAL A 1 103 ? 1.726 3.139 4.337 1.00 97.12 103 VAL A C 1
ATOM 838 O O . VAL A 1 103 ? 2.003 2.151 3.652 1.00 97.12 103 VAL A O 1
ATOM 841 N N . GLY A 1 104 ? 2.179 4.361 4.065 1.00 94.88 104 GLY A N 1
ATOM 842 C CA . GLY A 1 104 ? 3.169 4.670 3.038 1.00 94.88 104 GLY A CA 1
ATOM 843 C C . GLY A 1 104 ? 4.598 4.512 3.556 1.00 94.88 104 GLY A C 1
ATOM 844 O O . GLY A 1 104 ? 4.850 4.382 4.752 1.00 94.88 104 GLY A O 1
ATOM 845 N N . HIS A 1 105 ? 5.580 4.543 2.660 1.00 90.50 105 HIS A N 1
ATOM 846 C CA . HIS A 1 105 ? 6.980 4.457 3.077 1.00 90.50 105 HIS A CA 1
ATOM 847 C C . HIS A 1 105 ? 7.479 5.740 3.765 1.00 90.50 105 HIS A C 1
ATOM 849 O O . HIS A 1 105 ? 8.149 5.667 4.792 1.00 90.50 105 HIS A O 1
ATOM 855 N N . GLY A 1 106 ? 7.130 6.895 3.191 1.00 90.75 106 GLY A N 1
ATOM 856 C CA . GLY A 1 106 ? 7.681 8.204 3.537 1.00 90.75 106 GLY A CA 1
ATOM 857 C C . GLY A 1 106 ? 8.867 8.575 2.645 1.00 90.75 106 GLY A C 1
ATOM 858 O O . GLY A 1 106 ? 9.633 7.709 2.205 1.00 90.75 106 GLY A O 1
ATOM 859 N N . SER A 1 107 ? 9.001 9.867 2.352 1.00 90.75 107 SER A N 1
ATOM 860 C CA . SER A 1 107 ? 10.055 10.442 1.513 1.00 90.75 107 SER A CA 1
ATOM 861 C C . SER A 1 107 ? 10.656 11.686 2.162 1.00 90.75 107 SER A C 1
ATOM 863 O O . SER A 1 107 ? 9.975 12.447 2.848 1.00 90.75 107 SER A O 1
ATOM 865 N N . ARG A 1 108 ? 11.947 11.931 1.907 1.00 90.00 108 ARG A N 1
ATOM 866 C CA . ARG A 1 108 ? 12.598 13.210 2.251 1.00 90.00 108 ARG A CA 1
ATOM 867 C C . ARG A 1 108 ? 12.197 14.338 1.300 1.00 90.00 108 ARG A C 1
ATOM 869 O O . ARG A 1 108 ? 12.359 15.504 1.647 1.00 90.00 108 ARG A O 1
ATOM 876 N N . VAL A 1 109 ? 11.695 13.994 0.115 1.00 92.00 109 VAL A N 1
ATOM 877 C CA . VAL A 1 109 ? 11.189 14.954 -0.867 1.00 92.00 109 VAL A CA 1
ATOM 878 C C . VAL A 1 109 ? 9.713 15.183 -0.587 1.00 92.00 109 VAL A C 1
ATOM 880 O O . VAL A 1 109 ? 8.923 14.240 -0.614 1.00 92.00 109 VAL A O 1
ATOM 883 N N . LYS A 1 110 ? 9.353 16.444 -0.328 1.00 93.00 110 LYS A N 1
ATOM 884 C CA . LYS A 1 110 ? 7.990 16.851 0.035 1.00 93.00 110 LYS A CA 1
ATOM 885 C C . LYS A 1 110 ? 6.960 16.415 -1.008 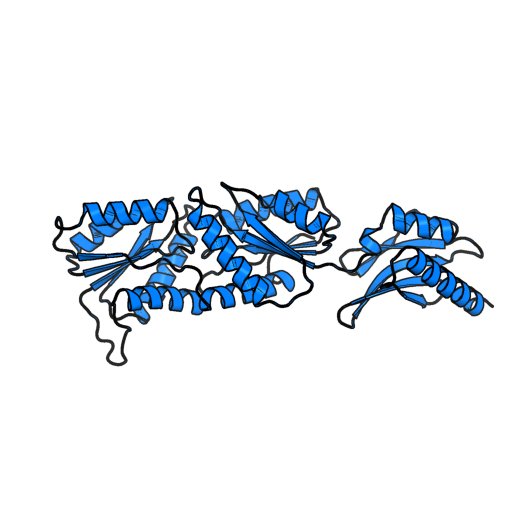1.00 93.00 110 LYS A C 1
ATOM 887 O O . LYS A 1 110 ? 5.941 15.849 -0.638 1.00 93.00 110 LYS A O 1
ATOM 892 N N . GLU A 1 111 ? 7.281 16.601 -2.286 1.00 93.19 111 GLU A N 1
ATOM 893 C CA . GLU A 1 111 ? 6.408 16.244 -3.408 1.00 93.19 111 GLU A CA 1
ATOM 894 C C . GLU A 1 111 ? 6.015 14.757 -3.400 1.00 93.19 111 GLU A C 1
ATOM 896 O O . GLU A 1 111 ? 4.863 14.423 -3.649 1.00 93.19 111 GLU A O 1
ATOM 901 N N . GLY A 1 112 ? 6.933 13.854 -3.033 1.00 92.19 112 GLY A N 1
ATOM 902 C CA . GLY A 1 112 ? 6.620 12.425 -2.935 1.00 92.19 112 GLY A CA 1
ATOM 903 C C . GLY A 1 112 ? 5.593 12.104 -1.842 1.00 92.19 112 GLY A C 1
ATOM 904 O O . GLY A 1 112 ? 4.770 11.208 -2.017 1.00 92.19 112 GLY A O 1
ATOM 905 N N . ASN A 1 113 ? 5.604 12.850 -0.731 1.00 94.81 113 ASN A N 1
ATOM 906 C CA . ASN A 1 113 ? 4.602 12.701 0.330 1.00 94.81 113 ASN A CA 1
ATOM 907 C C . ASN A 1 113 ? 3.260 13.325 -0.084 1.00 94.81 113 ASN A C 1
ATOM 909 O O . ASN A 1 113 ? 2.221 12.716 0.135 1.00 94.81 113 ASN A O 1
ATOM 913 N N . GLU A 1 114 ? 3.280 14.479 -0.760 1.00 95.38 114 GLU A N 1
ATOM 914 C CA . GLU A 1 114 ? 2.071 15.125 -1.297 1.00 95.38 114 GLU A CA 1
ATOM 915 C C . GLU A 1 114 ? 1.368 14.240 -2.343 1.00 95.38 114 GLU A C 1
ATOM 917 O O . GLU A 1 114 ? 0.139 14.154 -2.359 1.00 95.38 114 GLU A O 1
ATOM 922 N N . GLN A 1 115 ? 2.128 13.530 -3.185 1.00 94.56 115 GLN A N 1
ATOM 923 C CA . GLN A 1 115 ? 1.582 12.554 -4.136 1.00 94.56 115 GLN A CA 1
ATOM 924 C C . GLN A 1 115 ? 0.943 11.351 -3.431 1.00 94.56 115 GLN A C 1
ATOM 926 O O . GLN A 1 115 ? -0.131 10.910 -3.838 1.00 94.56 115 GLN A O 1
ATOM 931 N N . PHE A 1 116 ? 1.566 10.840 -2.363 1.00 95.25 116 PHE A N 1
ATOM 932 C CA . PHE A 1 116 ? 0.973 9.786 -1.539 1.00 95.25 116 PHE A CA 1
ATOM 933 C C . PHE A 1 116 ? -0.330 10.253 -0.884 1.00 95.25 116 PHE A C 1
ATOM 935 O O . PHE A 1 116 ? -1.345 9.576 -1.012 1.00 95.25 116 PHE A O 1
ATOM 942 N N . GLU A 1 117 ? -0.325 11.419 -0.240 1.00 95.69 117 GLU A N 1
ATOM 943 C CA . GLU A 1 117 ? -1.509 12.009 0.394 1.00 95.69 117 GLU A CA 1
ATOM 944 C C . GLU A 1 117 ? -2.643 12.196 -0.618 1.00 95.69 117 GLU A C 1
ATOM 946 O O . GLU A 1 117 ? -3.753 11.724 -0.387 1.00 95.69 117 GLU A O 1
ATOM 951 N N . THR A 1 118 ? -2.337 12.757 -1.791 1.00 94.38 118 THR A N 1
ATOM 952 C CA . THR A 1 118 ? -3.309 12.943 -2.880 1.00 94.38 118 THR A CA 1
ATOM 953 C C . THR A 1 118 ? -3.885 11.613 -3.370 1.00 94.38 118 THR A C 1
ATOM 955 O O . THR A 1 118 ? -5.091 11.503 -3.592 1.00 94.38 118 THR A O 1
ATOM 958 N N . PHE A 1 119 ? -3.047 10.584 -3.526 1.00 94.25 119 PHE A N 1
ATOM 959 C CA . PHE A 1 119 ? -3.496 9.252 -3.933 1.00 94.25 119 PHE A CA 1
ATOM 960 C C . PHE A 1 119 ? -4.433 8.623 -2.896 1.00 94.25 119 PHE A C 1
ATOM 962 O O . PHE A 1 119 ? -5.456 8.041 -3.259 1.00 94.25 119 PHE A O 1
ATOM 969 N N . ILE A 1 120 ? -4.120 8.766 -1.606 1.00 94.88 120 ILE A N 1
ATOM 970 C CA . ILE A 1 120 ? -4.991 8.262 -0.545 1.00 94.88 120 ILE A CA 1
ATOM 971 C C . ILE A 1 120 ? -6.284 9.067 -0.463 1.00 94.88 120 ILE A C 1
ATOM 973 O O . ILE A 1 120 ? -7.339 8.461 -0.315 1.00 94.88 120 ILE A O 1
ATOM 977 N N . ASP A 1 121 ? -6.248 10.389 -0.605 1.00 91.94 121 ASP A N 1
ATOM 978 C CA . ASP A 1 121 ? -7.461 11.209 -0.620 1.00 91.94 121 ASP A CA 1
ATOM 979 C C . ASP A 1 121 ? -8.383 10.829 -1.784 1.00 91.94 121 ASP A C 1
ATOM 981 O O . ASP A 1 121 ? -9.599 10.741 -1.611 1.00 91.94 121 ASP A O 1
ATOM 985 N N . TYR A 1 122 ? -7.819 10.516 -2.953 1.00 89.44 122 TYR A N 1
ATOM 986 C CA . TYR A 1 122 ? -8.583 9.969 -4.072 1.00 89.44 122 TYR A CA 1
ATOM 987 C C . TYR A 1 122 ? -9.261 8.638 -3.713 1.00 89.44 122 TYR A C 1
ATOM 989 O O . TYR A 1 122 ? -10.467 8.487 -3.912 1.00 89.44 122 TYR A O 1
ATOM 997 N N . VAL A 1 123 ? -8.525 7.696 -3.115 1.00 87.75 123 VAL A N 1
ATOM 998 C CA . VAL A 1 123 ? -9.080 6.396 -2.694 1.00 87.75 123 VAL A CA 1
ATOM 999 C C . VAL A 1 123 ? -10.145 6.563 -1.607 1.00 87.75 123 VAL A C 1
ATOM 1001 O O . VAL A 1 123 ? -11.209 5.959 -1.710 1.00 87.75 123 VAL A O 1
ATOM 1004 N N . LYS A 1 124 ? -9.913 7.430 -0.612 1.00 88.12 124 LYS A N 1
ATOM 1005 C CA . LYS A 1 124 ? -10.881 7.761 0.446 1.00 88.12 124 LYS A CA 1
ATOM 1006 C C . LYS A 1 124 ? -12.194 8.284 -0.137 1.00 88.12 124 LYS A C 1
ATOM 1008 O O . LYS A 1 124 ? -13.255 7.878 0.318 1.00 88.12 124 LYS A O 1
ATOM 1013 N N . ASN A 1 125 ? -12.124 9.161 -1.141 1.00 84.00 125 ASN A N 1
ATOM 1014 C CA . ASN A 1 125 ? -13.306 9.750 -1.776 1.00 84.00 125 ASN A CA 1
ATOM 1015 C C . ASN A 1 125 ? -14.097 8.745 -2.625 1.00 84.00 125 ASN A C 1
ATOM 1017 O O . ASN A 1 125 ? -15.310 8.882 -2.748 1.00 84.00 125 ASN A O 1
ATOM 1021 N N . ASN A 1 126 ? -13.429 7.741 -3.196 1.00 75.19 126 ASN A N 1
ATOM 1022 C CA . ASN A 1 126 ? -14.083 6.680 -3.967 1.00 75.19 126 ASN A CA 1
ATOM 1023 C C . ASN A 1 126 ? -14.619 5.537 -3.093 1.00 75.19 126 ASN A C 1
ATOM 1025 O O . ASN A 1 126 ? -15.379 4.695 -3.569 1.00 75.19 126 ASN A O 1
ATOM 1029 N N . TYR A 1 127 ? -14.233 5.508 -1.820 1.00 73.31 127 TYR A N 1
ATOM 1030 C CA . TYR A 1 127 ? -14.644 4.504 -0.854 1.00 73.31 127 TYR A CA 1
ATOM 1031 C C . TYR A 1 127 ? -15.597 5.145 0.167 1.00 73.31 127 TYR A C 1
ATOM 1033 O O . TYR A 1 127 ? -15.192 5.527 1.266 1.00 73.31 127 TYR A O 1
ATOM 1041 N N . GLU A 1 128 ? -16.872 5.315 -0.214 1.00 67.56 128 GLU A N 1
ATOM 1042 C CA . GLU A 1 128 ? -17.910 5.878 0.664 1.00 67.56 128 GLU A CA 1
ATOM 1043 C C . GLU A 1 128 ? -18.132 4.971 1.885 1.00 67.56 128 GLU A C 1
ATOM 1045 O O . GLU A 1 128 ? -18.759 3.915 1.802 1.00 67.56 128 GLU A O 1
ATOM 1050 N N . THR A 1 129 ? -17.609 5.385 3.040 1.00 77.00 129 THR A N 1
ATOM 1051 C CA . THR A 1 129 ? -17.703 4.628 4.291 1.00 77.00 129 THR A CA 1
ATOM 1052 C C . THR A 1 129 ? -17.777 5.551 5.505 1.00 77.00 129 THR A C 1
ATOM 1054 O O . THR A 1 129 ? -17.200 6.637 5.510 1.00 77.00 129 THR A O 1
ATOM 1057 N N . GLU A 1 130 ? -18.456 5.106 6.567 1.00 77.69 130 GLU A N 1
ATOM 1058 C CA . GLU A 1 130 ? -18.443 5.771 7.882 1.00 77.69 130 GLU A CA 1
ATOM 1059 C C . GLU A 1 130 ? -17.172 5.442 8.698 1.00 77.69 130 GLU A C 1
ATOM 1061 O O . GLU A 1 130 ? -17.015 5.906 9.828 1.00 77.69 130 GLU A O 1
ATOM 1066 N N . MET A 1 131 ? -16.268 4.617 8.155 1.00 88.00 131 MET A N 1
ATOM 1067 C CA . MET A 1 131 ? -15.018 4.230 8.815 1.00 88.00 131 MET A CA 1
ATOM 1068 C C . MET A 1 131 ? -14.053 5.411 8.966 1.00 88.00 131 MET A C 1
ATOM 1070 O O . MET A 1 131 ? -13.943 6.275 8.098 1.00 88.00 131 MET A O 1
ATOM 1074 N N . ILE A 1 132 ? -13.283 5.396 10.054 1.00 91.94 132 ILE A N 1
ATOM 1075 C CA . ILE A 1 132 ? -12.182 6.344 10.277 1.00 91.94 132 ILE A CA 1
ATOM 1076 C C . ILE A 1 132 ? -11.066 6.025 9.274 1.00 91.94 132 ILE A C 1
ATOM 1078 O O . ILE A 1 132 ? -10.698 4.862 9.126 1.00 91.94 132 ILE A O 1
ATOM 1082 N N . GLN A 1 133 ? -10.505 7.023 8.591 1.00 94.75 133 GLN A N 1
ATOM 1083 C CA . GLN A 1 133 ? -9.459 6.799 7.588 1.00 94.75 133 GLN A CA 1
ATOM 1084 C C . GLN A 1 133 ? -8.254 7.714 7.820 1.00 94.75 133 GLN A C 1
ATOM 1086 O O . GLN A 1 133 ? -8.302 8.911 7.533 1.00 94.75 133 GLN A O 1
ATOM 1091 N N . GLU A 1 134 ? -7.148 7.127 8.266 1.00 97.19 134 GLU A N 1
ATOM 1092 C CA . GLU A 1 134 ? -5.901 7.820 8.602 1.00 97.19 134 GLU A CA 1
ATOM 1093 C C . GLU A 1 134 ? -4.744 7.371 7.708 1.00 97.19 134 GLU A C 1
ATOM 1095 O O . GLU A 1 134 ? -4.788 6.309 7.080 1.00 97.19 134 GLU A O 1
ATOM 1100 N N . ILE A 1 135 ? -3.686 8.179 7.662 1.00 97.94 135 ILE A N 1
ATOM 1101 C CA . ILE A 1 135 ? -2.419 7.813 7.021 1.00 97.94 135 ILE A CA 1
ATOM 1102 C C . ILE A 1 135 ? -1.312 7.668 8.061 1.00 97.94 135 ILE A C 1
ATOM 1104 O O . ILE A 1 135 ? -1.368 8.254 9.140 1.00 97.94 135 ILE A O 1
ATOM 1108 N N . ALA A 1 136 ? -0.286 6.901 7.721 1.00 98.00 136 ALA A N 1
ATOM 1109 C CA . ALA A 1 136 ? 0.970 6.858 8.445 1.00 98.00 136 ALA A CA 1
ATOM 1110 C C . ALA A 1 136 ? 2.132 6.524 7.512 1.00 98.00 136 ALA A C 1
ATOM 1112 O O . ALA A 1 136 ? 1.954 6.027 6.399 1.00 98.00 136 ALA A O 1
ATOM 1113 N N . TYR A 1 137 ? 3.336 6.758 8.010 1.00 96.62 137 TYR A N 1
ATOM 1114 C CA . TYR A 1 137 ? 4.576 6.479 7.321 1.00 96.62 137 TYR A CA 1
ATOM 1115 C C . TYR A 1 137 ? 5.438 5.514 8.129 1.00 96.62 137 TYR A C 1
ATOM 1117 O O . TYR A 1 137 ? 5.458 5.536 9.365 1.00 96.62 137 TYR A O 1
ATOM 1125 N N . ILE A 1 138 ? 6.147 4.646 7.410 1.00 93.69 138 ILE A N 1
ATOM 1126 C CA . ILE A 1 138 ? 7.091 3.690 7.997 1.00 93.69 138 ILE A CA 1
ATOM 1127 C C . ILE A 1 138 ? 8.292 4.440 8.577 1.00 93.69 138 ILE A C 1
ATOM 1129 O O . ILE A 1 138 ? 8.745 4.120 9.676 1.00 93.69 138 ILE A O 1
ATOM 1133 N N . GLU A 1 139 ? 8.800 5.440 7.854 1.00 90.88 139 GLU A N 1
ATOM 1134 C CA . GLU A 1 139 ? 9.967 6.221 8.255 1.00 90.88 139 GLU A CA 1
ATOM 1135 C C . GLU A 1 139 ? 9.993 7.626 7.626 1.00 90.88 139 GLU A C 1
ATOM 1137 O O . GLU A 1 139 ? 9.141 7.992 6.820 1.00 90.88 139 GLU A O 1
ATOM 1142 N N . LEU A 1 140 ? 11.022 8.407 7.986 1.00 92.31 140 LEU A N 1
ATOM 1143 C CA . LEU A 1 140 ? 11.407 9.719 7.434 1.00 92.31 140 LEU A CA 1
ATOM 1144 C C . LEU A 1 140 ? 10.486 10.897 7.759 1.00 92.31 140 LEU A C 1
ATOM 1146 O O . LEU A 1 140 ? 10.988 12.001 7.966 1.00 92.31 140 LEU A O 1
ATOM 1150 N N . VAL A 1 141 ? 9.179 10.675 7.806 1.00 95.69 141 VAL A N 1
ATOM 1151 C CA . VAL A 1 141 ? 8.168 11.710 8.030 1.00 95.69 141 VAL A CA 1
ATOM 1152 C C . VAL A 1 141 ? 7.092 11.220 8.998 1.00 95.69 141 VAL A C 1
ATOM 1154 O O . VAL A 1 141 ? 6.969 10.026 9.261 1.00 95.69 141 VAL A O 1
ATOM 1157 N N . SER A 1 142 ? 6.337 12.167 9.549 1.00 95.62 142 SER A N 1
ATOM 1158 C CA . SER A 1 142 ? 5.172 11.908 10.397 1.00 95.62 142 SER A CA 1
ATOM 1159 C C . SER A 1 142 ? 3.878 12.118 9.599 1.00 95.62 142 SER A C 1
ATOM 1161 O O . SER A 1 142 ? 3.896 12.879 8.630 1.00 95.62 142 SER A O 1
ATOM 1163 N N . PRO A 1 143 ? 2.756 11.503 10.011 1.00 97.69 143 PRO A N 1
ATOM 1164 C CA . PRO A 1 143 ? 2.594 10.668 11.208 1.00 97.69 143 PRO A CA 1
ATOM 1165 C C . PRO A 1 143 ? 3.266 9.292 11.088 1.00 97.69 143 PRO A C 1
ATOM 1167 O O . PRO A 1 143 ? 3.191 8.634 10.057 1.00 97.69 143 PRO A O 1
ATOM 1170 N N . THR A 1 144 ? 3.922 8.840 12.154 1.00 97.38 144 THR A N 1
ATOM 1171 C CA . THR A 1 144 ? 4.440 7.466 12.273 1.00 97.38 144 THR A CA 1
ATOM 1172 C C . THR A 1 144 ? 3.292 6.461 12.409 1.00 97.38 144 THR A C 1
ATOM 1174 O O . THR A 1 144 ? 2.181 6.830 12.786 1.00 97.38 144 THR A O 1
ATOM 1177 N N . ILE A 1 145 ? 3.549 5.165 12.188 1.00 97.00 145 ILE A N 1
ATOM 1178 C CA . ILE A 1 145 ? 2.541 4.100 12.401 1.00 97.00 145 ILE A CA 1
ATOM 1179 C C . ILE A 1 145 ? 1.933 4.172 13.811 1.00 97.00 145 ILE A C 1
ATOM 1181 O O . ILE A 1 145 ? 0.719 4.064 13.969 1.00 97.00 145 ILE A O 1
ATOM 1185 N N . THR A 1 146 ? 2.759 4.411 14.833 1.00 95.94 146 THR A N 1
ATOM 1186 C CA . THR A 1 146 ? 2.287 4.553 16.219 1.00 95.94 146 THR A CA 1
ATOM 1187 C C . THR A 1 146 ? 1.368 5.768 16.387 1.00 95.94 146 THR A C 1
ATOM 1189 O O . THR A 1 146 ? 0.336 5.670 17.051 1.00 95.94 146 THR A O 1
ATOM 1192 N N . GLU A 1 147 ? 1.710 6.905 15.774 1.00 97.38 147 GLU A N 1
ATOM 1193 C CA . GLU A 1 147 ? 0.884 8.120 15.806 1.00 97.38 147 GLU A CA 1
ATOM 1194 C C . GLU A 1 147 ? -0.441 7.925 15.057 1.00 97.38 147 GLU A C 1
ATOM 1196 O O . GLU A 1 147 ? -1.487 8.292 15.587 1.00 97.38 147 GLU A O 1
ATOM 1201 N N . GLY A 1 148 ? -0.425 7.279 13.887 1.00 97.75 148 GLY A N 1
ATOM 1202 C CA . GLY A 1 148 ? -1.633 6.976 13.114 1.00 97.75 148 GLY A CA 1
ATOM 1203 C C . GLY A 1 148 ? -2.582 6.011 13.833 1.00 97.75 148 GLY A C 1
ATOM 1204 O O . GLY A 1 148 ? -3.789 6.247 13.884 1.00 97.75 148 GLY A O 1
ATOM 1205 N N . ILE A 1 149 ? -2.049 4.965 14.480 1.00 96.56 149 ILE A N 1
ATOM 1206 C CA . ILE A 1 149 ? -2.844 4.066 15.338 1.00 96.56 149 ILE A CA 1
ATOM 1207 C C . ILE A 1 149 ? -3.476 4.850 16.487 1.00 96.56 149 ILE A C 1
ATOM 1209 O O . ILE A 1 149 ? -4.672 4.715 16.744 1.00 96.56 149 ILE A O 1
ATOM 1213 N N . LYS A 1 150 ? -2.691 5.694 17.167 1.00 94.81 150 LYS A N 1
ATOM 1214 C CA . LYS A 1 150 ? -3.192 6.529 18.261 1.00 94.81 150 LYS A CA 1
ATOM 1215 C C . LYS A 1 150 ? -4.319 7.451 17.788 1.00 94.81 150 LYS A C 1
ATOM 1217 O O . LYS A 1 150 ? -5.344 7.512 18.458 1.00 94.81 150 LYS A O 1
ATOM 1222 N N . ALA A 1 151 ? -4.168 8.094 16.630 1.00 95.31 151 ALA A N 1
ATOM 1223 C CA . ALA A 1 151 ? -5.189 8.966 16.050 1.00 95.31 151 ALA A CA 1
ATOM 1224 C C . ALA A 1 151 ? -6.497 8.216 15.745 1.00 95.31 151 ALA A C 1
ATOM 1226 O O . ALA A 1 151 ? -7.578 8.728 16.039 1.00 95.31 151 ALA A O 1
ATOM 1227 N N . CYS A 1 152 ? -6.417 6.981 15.234 1.00 94.56 152 CYS A N 1
ATOM 1228 C CA . CYS A 1 152 ? -7.595 6.131 15.037 1.00 94.56 152 CYS A CA 1
ATOM 1229 C C . CYS A 1 152 ? -8.309 5.839 16.370 1.00 94.56 152 CYS A C 1
ATOM 1231 O O . CYS A 1 152 ? -9.533 5.931 16.466 1.00 94.56 152 CYS A O 1
ATOM 1233 N N . ILE A 1 153 ? -7.548 5.503 17.416 1.00 90.00 153 ILE A N 1
ATOM 1234 C CA . ILE A 1 153 ? -8.085 5.166 18.745 1.00 90.00 153 ILE A CA 1
ATOM 1235 C C . ILE A 1 153 ? -8.698 6.393 19.427 1.00 90.00 153 ILE A C 1
ATOM 1237 O O . ILE A 1 153 ? -9.761 6.286 20.034 1.00 90.00 153 ILE A O 1
ATOM 1241 N N . GLU A 1 154 ? -8.069 7.564 19.309 1.00 86.62 154 GLU A N 1
ATOM 1242 C CA . GLU A 1 154 ? -8.591 8.830 19.844 1.00 86.62 154 GLU A CA 1
ATOM 1243 C C . GLU A 1 154 ? -9.922 9.233 19.189 1.00 86.62 154 GLU A C 1
ATOM 1245 O O . GLU A 1 154 ? -10.753 9.870 19.833 1.00 86.62 154 GLU A O 1
ATOM 1250 N N . GLN A 1 155 ? -10.166 8.786 17.954 1.00 84.94 155 GLN A N 1
ATOM 1251 C CA . GLN A 1 155 ? -11.451 8.912 17.256 1.00 84.94 155 GLN A CA 1
ATOM 1252 C C . GLN A 1 155 ? -12.458 7.800 17.607 1.00 84.94 155 GLN A C 1
ATOM 1254 O O . GLN A 1 155 ? -13.585 7.802 17.116 1.00 84.94 155 GLN A O 1
ATOM 1259 N N . GLY A 1 156 ? -12.088 6.865 18.486 1.00 81.44 156 GLY A N 1
ATOM 1260 C CA . GLY A 1 156 ? -12.964 5.818 19.010 1.00 81.44 156 GLY A CA 1
ATOM 1261 C C . GLY A 1 156 ? -12.855 4.466 18.306 1.00 81.44 156 GLY A C 1
ATOM 1262 O O . GLY A 1 156 ? -13.668 3.584 18.593 1.00 81.44 156 GLY A O 1
ATOM 1263 N N . ALA A 1 157 ? -11.879 4.270 17.412 1.00 88.25 157 ALA A N 1
ATOM 1264 C CA . ALA A 1 157 ? -11.694 2.995 16.726 1.00 88.25 157 ALA A CA 1
ATOM 1265 C C . ALA A 1 157 ? -11.424 1.850 17.716 1.00 88.25 157 ALA A C 1
ATOM 1267 O O . ALA A 1 157 ? -10.529 1.916 18.558 1.00 88.25 157 ALA A O 1
ATOM 1268 N N . THR A 1 158 ? -12.180 0.762 17.573 1.00 85.88 158 THR A N 1
ATOM 1269 C CA . THR A 1 158 ? -11.981 -0.498 18.320 1.00 85.88 158 THR A CA 1
ATOM 1270 C C . THR A 1 158 ? -11.402 -1.603 17.436 1.00 85.88 158 THR A C 1
ATOM 1272 O O . THR A 1 158 ? -10.934 -2.631 17.936 1.00 85.88 158 THR A O 1
ATOM 1275 N N . LYS A 1 159 ? -11.389 -1.371 16.119 1.00 90.31 159 LYS A N 1
ATOM 1276 C CA . LYS A 1 159 ? -10.728 -2.193 15.111 1.00 90.31 159 LYS A CA 1
ATOM 1277 C C . LYS A 1 159 ? -9.959 -1.300 14.141 1.00 90.31 159 LYS A C 1
ATOM 1279 O O . LYS A 1 159 ? -10.474 -0.259 13.744 1.00 90.31 159 LYS A O 1
ATOM 1284 N N . ILE A 1 160 ? -8.755 -1.706 13.748 1.00 95.25 160 ILE A N 1
ATOM 1285 C CA . ILE A 1 160 ? -7.903 -0.970 12.807 1.00 95.25 160 ILE A CA 1
ATOM 1286 C C . ILE A 1 160 ? -7.393 -1.935 11.739 1.00 95.25 160 ILE A C 1
ATOM 1288 O O . ILE A 1 160 ? -6.706 -2.904 12.057 1.00 95.25 160 ILE A O 1
ATOM 1292 N N . ALA A 1 161 ? -7.711 -1.652 10.479 1.00 95.81 161 ALA A N 1
ATOM 1293 C CA . ALA A 1 161 ? -7.170 -2.335 9.315 1.00 95.81 161 ALA A CA 1
ATOM 1294 C C . ALA A 1 161 ? -5.980 -1.539 8.775 1.00 95.81 161 ALA A C 1
ATOM 1296 O O . ALA A 1 161 ? -6.130 -0.446 8.237 1.00 95.81 161 ALA A O 1
ATOM 1297 N N . VAL A 1 162 ? -4.780 -2.079 8.946 1.00 97.12 162 VAL A N 1
ATOM 1298 C CA . VAL A 1 162 ? -3.535 -1.490 8.453 1.00 97.12 162 VAL A CA 1
ATOM 1299 C C . VAL A 1 162 ? -3.314 -1.949 7.019 1.00 97.12 162 VAL A C 1
ATOM 1301 O O . VAL A 1 162 ? -3.237 -3.150 6.751 1.00 97.12 162 VAL A O 1
ATOM 1304 N N . VAL A 1 163 ? -3.193 -0.997 6.097 1.00 96.25 163 VAL A N 1
ATOM 1305 C CA . VAL A 1 163 ? -3.081 -1.251 4.656 1.00 96.25 163 VAL A CA 1
ATOM 1306 C C . VAL A 1 163 ? -1.729 -0.736 4.158 1.00 96.25 163 VAL A C 1
ATOM 1308 O O . VAL A 1 163 ? -1.556 0.474 3.993 1.00 96.25 163 VAL A O 1
ATOM 1311 N N . PRO A 1 164 ? -0.736 -1.617 3.932 1.00 95.50 164 PRO A N 1
ATOM 1312 C CA . PRO A 1 164 ? 0.556 -1.205 3.393 1.00 95.50 164 PRO A CA 1
ATOM 1313 C C . PRO A 1 164 ? 0.436 -0.737 1.937 1.00 95.50 164 PRO A C 1
ATOM 1315 O O . PRO A 1 164 ? 0.165 -1.533 1.037 1.00 95.50 164 PRO A O 1
ATOM 1318 N N . VAL A 1 165 ? 0.722 0.538 1.685 1.00 95.06 165 VAL A N 1
ATOM 1319 C CA . VAL A 1 165 ? 0.710 1.147 0.345 1.00 95.06 165 VAL A CA 1
ATOM 1320 C C . VAL A 1 165 ? 2.105 1.016 -0.262 1.00 95.06 165 VAL A C 1
ATOM 1322 O O . VAL A 1 165 ? 2.886 1.963 -0.351 1.00 95.06 165 VAL A O 1
ATOM 1325 N N . LEU A 1 166 ? 2.457 -0.228 -0.587 1.00 92.38 166 LEU A N 1
ATOM 1326 C CA . LEU A 1 166 ? 3.777 -0.637 -1.062 1.00 92.38 166 LEU A CA 1
ATOM 1327 C C . LEU A 1 166 ? 3.623 -1.545 -2.285 1.00 92.38 166 LEU A C 1
ATOM 1329 O O . LEU A 1 166 ? 2.784 -2.443 -2.278 1.00 92.38 166 LEU A O 1
ATOM 1333 N N . LEU A 1 167 ? 4.478 -1.377 -3.300 1.00 91.94 167 LEU A N 1
ATOM 1334 C CA . LEU A 1 167 ? 4.437 -2.225 -4.502 1.00 91.94 167 LEU A CA 1
ATOM 1335 C C . LEU A 1 167 ? 4.794 -3.676 -4.206 1.00 91.94 167 LEU A C 1
ATOM 1337 O O . LEU A 1 167 ? 4.137 -4.580 -4.694 1.00 91.94 167 LEU A O 1
ATOM 1341 N N . LEU A 1 168 ? 5.847 -3.913 -3.425 1.00 88.69 168 LEU A N 1
ATOM 1342 C CA . LEU A 1 168 ? 6.409 -5.246 -3.227 1.00 88.69 168 LEU A CA 1
ATOM 1343 C C . LEU A 1 168 ? 6.705 -5.514 -1.756 1.00 88.69 168 LEU A C 1
ATOM 1345 O O . LEU A 1 168 ? 7.031 -4.608 -0.984 1.00 88.69 168 LEU A O 1
ATOM 1349 N N . SER A 1 169 ? 6.640 -6.789 -1.380 1.00 77.44 169 SER A N 1
ATOM 1350 C CA . SER A 1 169 ? 7.030 -7.252 -0.053 1.00 77.44 169 SER A CA 1
ATOM 1351 C C . SER A 1 169 ? 8.550 -7.204 0.105 1.00 77.44 169 SER A C 1
ATOM 1353 O O . SER A 1 169 ? 9.272 -7.981 -0.510 1.00 77.44 169 SER A O 1
ATOM 1355 N N . ALA A 1 170 ? 9.027 -6.319 0.976 1.00 74.88 170 ALA A N 1
ATOM 1356 C CA . ALA A 1 170 ? 10.421 -6.241 1.414 1.00 74.88 170 ALA A CA 1
ATOM 1357 C C . ALA A 1 170 ? 10.494 -6.256 2.952 1.00 74.88 170 ALA A C 1
ATOM 1359 O O . ALA A 1 170 ? 9.472 -6.438 3.625 1.00 74.88 170 ALA A O 1
ATOM 1360 N N . SER A 1 171 ? 11.685 -6.035 3.519 1.00 71.38 171 SER A N 1
ATOM 1361 C CA . SER A 1 171 ? 11.907 -5.914 4.971 1.00 71.38 171 SER A CA 1
ATOM 1362 C C . SER A 1 171 ? 10.865 -5.034 5.669 1.00 71.38 171 SER A C 1
ATOM 1364 O O . SER A 1 171 ? 10.330 -5.437 6.694 1.00 71.38 171 SER A O 1
ATOM 1366 N N . HIS A 1 172 ? 10.489 -3.899 5.078 1.00 75.25 172 HIS A N 1
ATOM 1367 C CA . HIS A 1 172 ? 9.513 -2.989 5.676 1.00 75.25 172 HIS A CA 1
ATOM 1368 C C . HIS A 1 172 ? 8.130 -3.624 5.893 1.00 75.25 172 HIS A C 1
ATOM 1370 O O . HIS A 1 172 ? 7.585 -3.560 6.992 1.00 75.25 172 HIS A O 1
ATOM 1376 N N . ALA A 1 173 ? 7.586 -4.305 4.880 1.00 75.31 173 ALA A N 1
ATOM 1377 C CA . ALA A 1 173 ? 6.295 -4.987 4.993 1.00 75.31 173 ALA A CA 1
ATOM 1378 C C . ALA A 1 173 ? 6.365 -6.231 5.896 1.00 75.31 173 ALA A C 1
ATOM 1380 O O . ALA A 1 173 ? 5.403 -6.569 6.579 1.00 75.31 173 ALA A O 1
ATOM 1381 N N . ASN A 1 174 ? 7.503 -6.931 5.891 1.00 77.44 174 ASN A N 1
ATOM 1382 C CA . ASN A 1 174 ? 7.642 -8.227 6.556 1.00 77.44 174 ASN A CA 1
ATOM 1383 C C . ASN A 1 174 ? 8.153 -8.140 8.001 1.00 77.44 174 ASN A C 1
ATOM 1385 O O . ASN A 1 174 ? 7.984 -9.106 8.749 1.00 77.44 174 ASN A O 1
ATOM 1389 N N . VAL A 1 175 ? 8.791 -7.028 8.372 1.00 81.56 175 VAL A N 1
ATOM 1390 C CA . VAL A 1 175 ? 9.498 -6.849 9.646 1.00 81.56 175 VAL A CA 1
ATOM 1391 C C . VAL A 1 175 ? 9.091 -5.546 10.324 1.00 81.56 175 VAL A C 1
ATOM 1393 O O . VAL A 1 175 ? 8.610 -5.596 11.451 1.00 81.56 175 VAL A O 1
ATOM 1396 N N . ASP A 1 176 ? 9.257 -4.395 9.665 1.00 86.94 176 ASP A N 1
ATOM 1397 C CA . ASP A 1 176 ? 9.093 -3.101 10.342 1.00 86.94 176 ASP A CA 1
ATOM 1398 C C . ASP A 1 176 ? 7.637 -2.807 10.707 1.00 86.94 176 ASP A C 1
ATOM 1400 O O . ASP A 1 176 ? 7.365 -2.539 11.876 1.00 86.94 176 ASP A O 1
ATOM 1404 N N . ILE A 1 177 ? 6.699 -2.933 9.756 1.00 92.00 177 ILE A N 1
ATOM 1405 C CA . ILE A 1 177 ? 5.265 -2.766 10.041 1.00 92.00 177 ILE A CA 1
ATOM 1406 C C . ILE A 1 177 ? 4.828 -3.771 11.123 1.00 92.00 177 ILE A C 1
ATOM 1408 O O . ILE A 1 177 ? 4.372 -3.318 12.172 1.00 92.00 177 ILE A O 1
ATOM 1412 N N . PRO A 1 178 ? 5.034 -5.100 10.972 1.00 91.12 178 PRO A N 1
ATOM 1413 C CA . PRO A 1 178 ? 4.700 -6.068 12.018 1.00 91.12 178 PRO A CA 1
ATOM 1414 C C . PRO A 1 178 ? 5.246 -5.729 13.406 1.00 91.12 178 PRO A C 1
ATOM 1416 O O . PRO A 1 178 ? 4.515 -5.866 14.382 1.00 91.12 178 PRO A O 1
ATOM 1419 N N . ARG A 1 179 ? 6.497 -5.258 13.504 1.00 92.06 179 ARG A N 1
ATOM 1420 C CA . ARG A 1 179 ? 7.116 -4.883 14.782 1.00 92.06 179 ARG A CA 1
ATOM 1421 C C . ARG A 1 179 ? 6.400 -3.706 15.443 1.00 92.06 179 ARG A C 1
ATOM 1423 O O . ARG A 1 179 ? 6.199 -3.726 16.655 1.00 92.06 179 ARG A O 1
ATOM 1430 N N . GLU A 1 180 ? 6.030 -2.681 14.679 1.00 93.75 180 GLU A N 1
ATOM 1431 C CA . GLU A 1 180 ? 5.271 -1.550 15.227 1.00 93.75 180 GLU A CA 1
ATOM 1432 C C . GLU A 1 180 ? 3.853 -1.974 15.642 1.00 93.75 180 GLU A C 1
ATOM 1434 O O . GLU A 1 180 ? 3.368 -1.544 16.688 1.00 93.75 180 GLU A O 1
ATOM 1439 N N 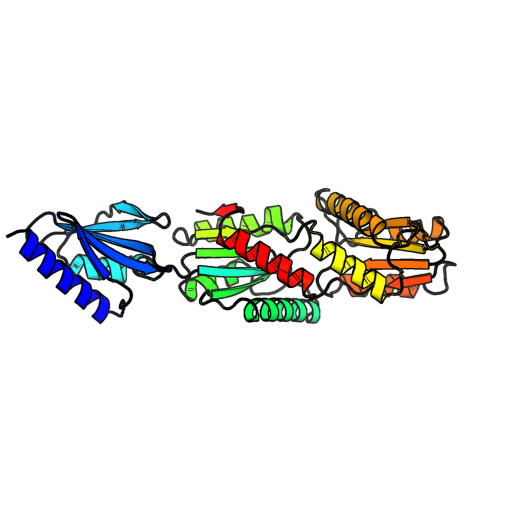. LEU A 1 181 ? 3.216 -2.888 14.899 1.00 94.25 181 LEU A N 1
ATOM 1440 C CA . LEU A 1 181 ? 1.898 -3.422 15.266 1.00 94.25 181 LEU A CA 1
ATOM 1441 C C . LEU A 1 181 ? 1.942 -4.297 16.531 1.00 94.25 181 LEU A C 1
ATOM 1443 O O . LEU A 1 181 ? 1.030 -4.223 17.354 1.00 94.25 181 LEU A O 1
ATOM 1447 N N . GLU A 1 182 ? 3.006 -5.080 16.736 1.00 93.00 182 GLU A N 1
ATOM 1448 C CA . GLU A 1 182 ? 3.218 -5.839 17.979 1.00 93.00 182 GLU A CA 1
ATOM 1449 C C . GLU A 1 182 ? 3.330 -4.909 19.196 1.00 93.00 182 GLU A C 1
ATOM 1451 O O . GLU A 1 182 ? 2.663 -5.136 20.206 1.00 93.00 182 GLU A O 1
ATOM 1456 N N . ARG A 1 183 ? 4.082 -3.808 19.084 1.00 92.44 183 ARG A N 1
ATOM 1457 C CA . ARG A 1 183 ? 4.173 -2.789 20.148 1.00 92.44 183 ARG A CA 1
ATOM 1458 C C . ARG A 1 183 ? 2.845 -2.081 20.400 1.00 92.44 183 ARG A C 1
ATOM 1460 O O . ARG A 1 183 ? 2.476 -1.827 21.550 1.00 92.44 183 ARG A O 1
ATOM 1467 N N . ALA A 1 184 ? 2.116 -1.760 19.332 1.00 92.12 184 ALA A N 1
ATOM 1468 C CA . ALA A 1 184 ? 0.799 -1.149 19.444 1.00 92.12 184 ALA A CA 1
ATOM 1469 C C . ALA A 1 184 ? -0.172 -2.071 20.190 1.00 92.12 184 ALA A C 1
ATOM 1471 O O . ALA A 1 184 ? -0.905 -1.603 21.057 1.00 92.12 184 ALA A O 1
ATOM 1472 N N . LYS A 1 185 ? -0.121 -3.381 19.932 1.00 89.44 185 LYS A N 1
ATOM 1473 C CA . LYS A 1 185 ? -0.921 -4.383 20.644 1.00 89.44 185 LYS A CA 1
ATOM 1474 C C . LYS A 1 185 ? -0.596 -4.449 22.139 1.00 89.44 185 LYS A C 1
ATOM 1476 O O . LYS A 1 185 ? -1.515 -4.524 22.951 1.00 89.44 185 LYS A O 1
ATOM 1481 N N . GLU A 1 186 ? 0.683 -4.412 22.515 1.00 90.88 186 GLU A N 1
ATOM 1482 C CA . GLU A 1 186 ? 1.086 -4.366 23.931 1.00 90.88 186 GLU A CA 1
ATOM 1483 C C . GLU A 1 186 ? 0.527 -3.123 24.642 1.00 90.88 186 GLU A C 1
ATOM 1485 O O . GLU A 1 186 ? 0.141 -3.188 25.809 1.00 90.88 186 GLU A O 1
ATOM 1490 N N . THR A 1 187 ? 0.442 -2.004 23.920 1.00 91.38 187 THR A N 1
ATOM 1491 C CA . THR A 1 187 ? -0.054 -0.724 24.443 1.00 91.38 187 THR A CA 1
ATOM 1492 C C . THR A 1 187 ? -1.587 -0.659 24.481 1.00 91.38 187 THR A C 1
ATOM 1494 O O . THR A 1 187 ? -2.163 -0.135 25.435 1.00 91.38 187 THR A O 1
ATOM 1497 N N . TYR A 1 188 ? -2.260 -1.215 23.470 1.00 87.88 188 TYR A N 1
ATOM 1498 C CA . TYR A 1 188 ? -3.711 -1.147 23.274 1.00 87.88 188 TYR A CA 1
ATOM 1499 C C . TYR A 1 188 ? -4.334 -2.549 23.129 1.00 87.88 188 TYR A C 1
ATOM 1501 O O . TYR A 1 188 ? -4.904 -2.869 22.086 1.00 87.88 188 TYR A O 1
ATOM 1509 N N . PRO A 1 189 ? -4.314 -3.394 24.180 1.00 83.69 189 PRO A N 1
ATOM 1510 C CA . PRO A 1 189 ? -4.755 -4.796 24.101 1.00 83.69 189 PRO A CA 1
ATOM 1511 C C . PRO A 1 189 ? -6.262 -4.980 23.846 1.00 83.69 189 PRO A C 1
ATOM 1513 O O . PRO A 1 189 ? -6.737 -6.095 23.656 1.00 83.69 189 PRO A O 1
ATOM 1516 N N . HIS A 1 190 ? -7.034 -3.894 23.885 1.00 78.94 190 HIS A N 1
ATOM 1517 C CA . HIS A 1 190 ? -8.476 -3.875 23.642 1.00 78.94 190 HIS A CA 1
ATOM 1518 C C . HIS A 1 190 ? -8.836 -3.506 22.194 1.00 78.94 190 HIS A C 1
ATOM 1520 O O . HIS A 1 190 ? -10.008 -3.582 21.830 1.00 78.94 190 HIS A O 1
ATOM 1526 N N . VAL A 1 191 ? -7.853 -3.108 21.377 1.00 85.00 191 VAL A N 1
ATOM 1527 C CA . VAL A 1 191 ? -8.040 -2.732 19.972 1.00 85.00 191 VAL A CA 1
ATOM 1528 C C . VAL A 1 191 ? -7.584 -3.883 19.091 1.00 85.00 191 VAL A C 1
ATOM 1530 O O . VAL A 1 191 ? -6.457 -4.361 19.206 1.00 85.00 191 VAL A O 1
ATOM 1533 N N . LYS A 1 192 ? -8.456 -4.328 18.188 1.00 88.00 192 LYS A N 1
ATOM 1534 C CA . LYS A 1 192 ? -8.103 -5.366 17.220 1.00 88.00 192 LYS A CA 1
ATOM 1535 C C . LYS A 1 192 ? -7.381 -4.734 16.039 1.00 88.00 192 LYS A C 1
ATOM 1537 O O . LYS A 1 192 ? -7.918 -3.815 15.428 1.00 88.00 192 LYS A O 1
ATOM 1542 N N . ILE A 1 193 ? -6.206 -5.245 15.688 1.00 93.44 193 ILE A N 1
ATOM 1543 C CA . ILE A 1 193 ? -5.438 -4.725 14.554 1.00 93.44 193 ILE A CA 1
ATOM 1544 C C . ILE A 1 193 ? -5.263 -5.839 13.523 1.00 93.44 193 ILE A C 1
ATOM 1546 O O . ILE A 1 193 ? -4.762 -6.917 13.841 1.00 93.44 193 ILE A O 1
ATOM 1550 N N . SER A 1 194 ? -5.671 -5.598 12.283 1.00 93.88 194 SER A N 1
ATOM 1551 C CA . SER A 1 194 ? -5.359 -6.452 11.136 1.00 93.88 194 SER A CA 1
ATOM 1552 C C . SER A 1 194 ? -4.369 -5.740 10.224 1.00 93.88 194 SER A C 1
ATOM 1554 O O . SER A 1 194 ? -4.311 -4.515 10.186 1.00 93.88 194 SER A O 1
ATOM 1556 N N . CYS A 1 195 ? -3.556 -6.503 9.502 1.00 93.69 195 CYS A N 1
ATOM 1557 C CA . CYS A 1 195 ? -2.630 -5.968 8.514 1.00 93.69 195 CYS A CA 1
ATOM 1558 C C . CYS A 1 195 ? -2.811 -6.706 7.193 1.00 93.69 195 CYS A C 1
ATOM 1560 O O . CYS A 1 195 ? -2.606 -7.924 7.129 1.00 93.69 195 CYS A O 1
ATOM 1562 N N . GLY A 1 196 ? -3.153 -5.951 6.151 1.00 91.50 196 GLY A N 1
ATOM 1563 C CA . GLY A 1 196 ? -3.176 -6.427 4.776 1.00 91.50 196 GLY A CA 1
ATOM 1564 C C . GLY A 1 196 ? -1.772 -6.677 4.227 1.00 91.50 196 GLY A C 1
ATOM 1565 O O . GLY A 1 196 ? -0.753 -6.457 4.892 1.00 91.50 196 GLY A O 1
ATOM 1566 N N . ARG A 1 197 ? -1.720 -7.143 2.981 1.00 91.19 197 ARG A N 1
ATOM 1567 C CA . ARG A 1 197 ? -0.471 -7.335 2.234 1.00 91.19 197 ARG A CA 1
ATOM 1568 C C . ARG A 1 197 ? -0.189 -6.139 1.308 1.00 91.19 197 ARG A C 1
ATOM 1570 O O . ARG A 1 197 ? -1.122 -5.426 0.950 1.00 91.19 197 ARG A O 1
ATOM 1577 N N . PRO A 1 198 ? 1.074 -5.935 0.886 1.00 92.75 198 PRO A N 1
ATOM 1578 C CA . PRO A 1 198 ? 1.417 -5.015 -0.204 1.00 92.75 198 PRO A CA 1
ATOM 1579 C C . PRO A 1 198 ? 0.672 -5.338 -1.509 1.00 92.75 198 PRO A C 1
ATOM 1581 O O . PRO A 1 198 ? 0.057 -6.401 -1.641 1.00 92.75 198 PRO A O 1
ATOM 1584 N N . PHE A 1 199 ? 0.789 -4.469 -2.515 1.00 93.50 199 PHE A N 1
ATOM 1585 C CA . PHE A 1 199 ? 0.171 -4.685 -3.830 1.00 93.50 199 PHE A CA 1
ATOM 1586 C C . PHE A 1 199 ? 0.658 -5.993 -4.458 1.00 93.50 199 PHE A C 1
ATOM 1588 O O . PHE A 1 199 ? -0.148 -6.819 -4.856 1.00 93.50 199 PHE A O 1
ATOM 1595 N N . GLY A 1 200 ? 1.961 -6.256 -4.441 1.00 92.00 200 GLY A N 1
ATOM 1596 C CA . GLY A 1 200 ? 2.537 -7.487 -4.967 1.00 92.00 200 GLY A CA 1
ATOM 1597 C C . GLY A 1 200 ? 2.562 -7.527 -6.496 1.00 92.00 200 GLY A C 1
ATOM 1598 O O . GLY A 1 200 ? 2.699 -6.504 -7.164 1.00 92.00 200 GLY A O 1
ATOM 1599 N N . ILE A 1 201 ? 2.489 -8.742 -7.040 1.00 93.94 201 ILE A N 1
ATOM 1600 C CA . ILE A 1 201 ? 2.476 -8.993 -8.484 1.00 93.94 201 ILE A CA 1
ATOM 1601 C C . ILE A 1 201 ? 1.015 -9.158 -8.901 1.00 93.94 201 ILE A C 1
ATOM 1603 O O . ILE A 1 201 ? 0.445 -10.234 -8.739 1.00 93.94 201 ILE A O 1
ATOM 1607 N N . GLU A 1 202 ? 0.427 -8.077 -9.396 1.00 93.69 202 GLU A N 1
ATOM 1608 C CA . GLU A 1 202 ? -0.967 -7.989 -9.835 1.00 93.69 202 GLU A CA 1
ATOM 1609 C C . GLU A 1 202 ? -0.994 -7.506 -11.286 1.00 93.69 202 GLU A C 1
ATOM 1611 O O . GLU A 1 202 ? -0.179 -6.657 -11.659 1.00 93.69 202 GLU A O 1
ATOM 1616 N N . ASP A 1 203 ? -1.921 -8.029 -12.091 1.00 95.12 203 ASP A N 1
ATOM 1617 C CA . ASP A 1 203 ? -2.026 -7.652 -13.504 1.00 95.12 203 ASP A CA 1
ATOM 1618 C C . ASP A 1 203 ? -2.291 -6.149 -13.665 1.00 95.12 203 ASP A C 1
ATOM 1620 O O . ASP A 1 203 ? -1.573 -5.515 -14.429 1.00 95.12 203 ASP A O 1
ATOM 1624 N N . ASP A 1 204 ? -3.170 -5.550 -12.852 1.00 95.25 204 ASP A N 1
ATOM 1625 C CA . ASP A 1 204 ? -3.447 -4.104 -12.893 1.00 95.25 204 ASP A CA 1
ATOM 1626 C C . ASP A 1 204 ? -2.176 -3.258 -12.676 1.00 95.25 204 ASP A C 1
ATOM 1628 O O . ASP A 1 204 ? -1.943 -2.270 -13.367 1.00 95.25 204 ASP A O 1
ATOM 1632 N N . VAL A 1 205 ? -1.293 -3.662 -11.753 1.00 96.00 205 VAL A N 1
ATOM 1633 C CA . VAL A 1 205 ? -0.032 -2.942 -11.484 1.00 96.00 205 VAL A CA 1
ATOM 1634 C C . VAL A 1 205 ? 0.932 -3.082 -12.667 1.00 96.00 205 VAL A C 1
ATOM 1636 O O . VAL A 1 205 ? 1.637 -2.135 -13.027 1.00 96.00 205 VAL A O 1
ATOM 1639 N N . ILE A 1 206 ? 0.970 -4.265 -13.282 1.00 97.50 206 ILE A N 1
ATOM 1640 C CA . ILE A 1 206 ? 1.793 -4.525 -14.467 1.00 97.50 206 ILE A CA 1
ATOM 1641 C C . ILE A 1 206 ? 1.258 -3.739 -15.664 1.00 97.50 206 ILE A C 1
ATOM 1643 O O . ILE A 1 206 ? 2.052 -3.189 -16.421 1.00 97.50 206 ILE A O 1
ATOM 1647 N N . ASP A 1 207 ? -0.057 -3.643 -15.820 1.00 97.38 207 ASP A N 1
ATOM 1648 C CA . ASP A 1 207 ? -0.693 -2.905 -16.905 1.00 97.38 207 ASP A CA 1
ATOM 1649 C C . ASP A 1 207 ? -0.448 -1.394 -16.761 1.00 97.38 207 ASP A C 1
ATOM 1651 O O . ASP A 1 207 ? -0.166 -0.726 -17.757 1.00 97.38 207 ASP A O 1
ATOM 1655 N N . VAL A 1 208 ? -0.403 -0.864 -15.531 1.00 97.69 208 VAL A N 1
ATOM 1656 C CA . VAL A 1 208 ? 0.068 0.508 -15.264 1.00 97.69 208 VAL A CA 1
ATOM 1657 C C . VAL A 1 208 ? 1.538 0.675 -15.656 1.00 97.69 208 VAL A C 1
ATOM 1659 O O . VAL A 1 208 ? 1.890 1.626 -16.349 1.00 97.69 208 VAL A O 1
ATOM 1662 N N . ALA A 1 209 ? 2.415 -0.253 -15.274 1.00 98.00 209 ALA A N 1
ATOM 1663 C CA . ALA A 1 209 ? 3.822 -0.214 -15.677 1.00 98.00 209 ALA A CA 1
ATOM 1664 C C . ALA A 1 209 ? 4.001 -0.273 -17.209 1.00 98.00 209 ALA A C 1
ATOM 1666 O O . ALA A 1 209 ? 4.833 0.441 -17.773 1.00 98.00 209 ALA A O 1
ATOM 1667 N N . VAL A 1 210 ? 3.194 -1.087 -17.892 1.00 98.44 210 VAL A N 1
ATOM 1668 C CA . VAL A 1 210 ? 3.157 -1.157 -19.355 1.00 98.44 210 VAL A CA 1
ATOM 1669 C C . VAL A 1 210 ? 2.644 0.149 -19.944 1.00 98.44 210 VAL A C 1
ATOM 1671 O O . VAL A 1 210 ? 3.266 0.652 -20.872 1.00 98.44 210 VAL A O 1
ATOM 1674 N N . SER A 1 211 ? 1.596 0.763 -19.392 1.00 98.06 211 SER A N 1
ATOM 1675 C CA . SER A 1 211 ? 1.090 2.041 -19.905 1.00 98.06 211 SER A CA 1
ATOM 1676 C C . SER A 1 211 ? 2.143 3.151 -19.839 1.00 98.06 211 SER A C 1
ATOM 1678 O O . SER A 1 211 ? 2.239 3.937 -20.780 1.00 98.06 211 SER A O 1
ATOM 1680 N N . ARG A 1 212 ? 3.015 3.167 -18.815 1.00 97.94 212 ARG A N 1
ATOM 1681 C CA . ARG A 1 212 ? 4.167 4.093 -18.757 1.00 97.94 212 ARG A CA 1
ATOM 1682 C C . ARG A 1 212 ? 5.147 3.880 -19.909 1.00 97.94 212 ARG A C 1
ATOM 1684 O O . ARG A 1 212 ? 5.601 4.851 -20.510 1.00 97.94 212 ARG A O 1
ATOM 1691 N N . LEU A 1 213 ? 5.427 2.626 -20.264 1.00 98.56 213 LEU A N 1
ATOM 1692 C CA . LEU A 1 213 ? 6.250 2.296 -21.433 1.00 98.56 213 LEU A CA 1
ATOM 1693 C C . LEU A 1 213 ? 5.574 2.720 -22.745 1.00 98.56 213 LEU A C 1
ATOM 1695 O O . LEU A 1 213 ? 6.227 3.305 -23.609 1.00 98.56 213 LEU A O 1
ATOM 1699 N N . LEU A 1 214 ? 4.268 2.468 -22.881 1.00 98.19 214 LEU A N 1
ATOM 1700 C CA . LEU A 1 214 ? 3.505 2.847 -24.073 1.00 98.19 214 LEU A CA 1
ATOM 1701 C C . LEU A 1 214 ? 3.463 4.369 -24.258 1.00 98.19 214 LEU A C 1
ATOM 1703 O O . LEU A 1 214 ? 3.681 4.863 -25.363 1.00 98.19 214 LEU A O 1
ATOM 1707 N N . HIS A 1 215 ? 3.247 5.125 -23.179 1.00 97.50 215 HIS A N 1
ATOM 1708 C CA . HIS A 1 215 ? 3.283 6.590 -23.198 1.00 97.50 215 HIS A CA 1
ATOM 1709 C C . HIS A 1 215 ? 4.670 7.141 -23.545 1.00 97.50 215 HIS A C 1
ATOM 1711 O O . HIS A 1 215 ? 4.765 8.158 -24.229 1.00 97.50 215 HIS A O 1
ATOM 1717 N N . ALA A 1 216 ? 5.739 6.448 -23.145 1.00 97.69 216 ALA A N 1
ATOM 1718 C CA . ALA A 1 216 ? 7.103 6.777 -23.554 1.00 97.69 216 ALA A CA 1
ATOM 1719 C C . ALA A 1 216 ? 7.382 6.468 -25.041 1.00 97.69 216 ALA A C 1
ATOM 1721 O O . ALA A 1 216 ? 8.424 6.862 -25.569 1.00 97.69 216 ALA A O 1
ATOM 1722 N N . GLY A 1 217 ? 6.459 5.790 -25.730 1.00 97.69 217 GLY A N 1
ATOM 1723 C CA . GLY A 1 217 ? 6.514 5.507 -27.162 1.00 97.69 217 GLY A CA 1
ATOM 1724 C C . GLY A 1 217 ? 6.953 4.090 -27.525 1.00 97.69 217 GLY A C 1
ATOM 1725 O O . GLY A 1 217 ? 7.196 3.845 -28.702 1.00 97.69 217 GLY A O 1
ATOM 1726 N N . LEU A 1 218 ? 7.075 3.168 -26.562 1.00 98.00 218 LEU A N 1
ATOM 1727 C CA . LEU A 1 218 ? 7.304 1.748 -26.855 1.00 98.00 218 LEU A CA 1
ATOM 1728 C C . LEU A 1 218 ? 5.989 1.098 -27.316 1.00 98.00 218 LEU A C 1
ATOM 1730 O O . LEU A 1 218 ? 5.006 1.203 -26.589 1.00 98.00 218 LEU A O 1
ATOM 1734 N N . PRO A 1 219 ? 5.913 0.390 -28.454 1.00 97.25 219 PRO A N 1
ATOM 1735 C CA . PRO A 1 219 ? 4.664 -0.259 -28.845 1.00 97.25 219 PRO A CA 1
ATOM 1736 C C . PRO A 1 219 ? 4.293 -1.457 -27.965 1.00 97.25 219 PRO A C 1
ATOM 1738 O O . PRO A 1 219 ? 5.147 -2.168 -27.424 1.00 97.25 219 PRO A O 1
ATOM 1741 N N . ALA A 1 220 ? 2.990 -1.724 -27.871 1.00 97.56 220 ALA A N 1
ATOM 1742 C CA . ALA A 1 220 ? 2.482 -2.972 -27.312 1.00 97.56 220 ALA A CA 1
ATOM 1743 C C . ALA A 1 220 ? 2.840 -4.152 -28.231 1.00 97.56 220 ALA A C 1
ATOM 1745 O O . ALA A 1 220 ? 2.966 -3.988 -29.445 1.00 97.56 220 ALA A O 1
ATOM 1746 N N . LEU A 1 221 ? 2.989 -5.348 -27.658 1.00 97.44 221 LEU A N 1
ATOM 1747 C CA . LEU A 1 221 ? 3.239 -6.561 -28.435 1.00 97.44 221 LEU A CA 1
ATOM 1748 C C . LEU A 1 221 ? 1.970 -6.955 -29.210 1.00 97.44 221 LEU A C 1
ATOM 1750 O O . LEU A 1 221 ? 0.943 -7.250 -28.600 1.00 97.44 221 LEU A O 1
ATOM 1754 N N . GLY A 1 222 ? 2.050 -6.960 -30.542 1.00 93.88 222 GLY A N 1
ATOM 1755 C CA . GLY A 1 222 ? 0.959 -7.373 -31.429 1.00 93.88 222 GLY A CA 1
ATOM 1756 C C . GLY A 1 222 ? 0.822 -8.893 -31.584 1.00 93.88 222 GLY A C 1
ATOM 1757 O O . GLY A 1 222 ? 1.657 -9.669 -31.113 1.00 93.88 222 GLY A O 1
ATOM 1758 N N . ASP A 1 223 ? -0.227 -9.326 -32.292 1.00 94.06 223 ASP A N 1
ATOM 1759 C CA . ASP A 1 223 ? -0.524 -10.748 -32.550 1.00 94.06 223 ASP A CA 1
ATOM 1760 C C . ASP A 1 223 ? 0.548 -11.453 -33.401 1.00 94.06 223 ASP A C 1
ATOM 1762 O O . ASP A 1 223 ? 0.777 -12.657 -33.257 1.00 94.06 223 ASP A O 1
ATOM 1766 N N . ASP A 1 224 ? 1.227 -10.710 -34.277 1.00 94.25 224 ASP A N 1
ATOM 1767 C CA . ASP A 1 224 ? 2.370 -11.184 -35.071 1.00 94.25 224 ASP A CA 1
ATOM 1768 C C . ASP A 1 224 ? 3.637 -11.413 -34.226 1.00 94.25 224 ASP A C 1
ATOM 1770 O O . ASP A 1 224 ? 4.575 -12.077 -34.673 1.00 94.25 224 ASP A O 1
ATOM 1774 N N . ARG A 1 225 ? 3.626 -10.930 -32.975 1.00 92.88 225 ARG A N 1
ATOM 1775 C CA . ARG A 1 225 ? 4.721 -10.961 -32.001 1.00 92.88 225 ARG A CA 1
ATOM 1776 C C . ARG A 1 225 ? 6.010 -10.326 -32.531 1.00 92.88 225 ARG A C 1
ATOM 1778 O O . ARG A 1 225 ? 7.098 -10.718 -32.094 1.00 92.88 225 ARG A O 1
ATOM 1785 N N . GLU A 1 226 ? 5.896 -9.360 -33.444 1.00 95.44 226 GLU A N 1
ATOM 1786 C CA . GLU A 1 226 ? 7.037 -8.559 -33.882 1.00 95.44 226 GLU A CA 1
ATOM 1787 C C . GLU A 1 226 ? 7.568 -7.706 -32.722 1.00 95.44 226 GLU A C 1
ATOM 1789 O O . GLU A 1 226 ? 6.824 -7.231 -31.861 1.00 95.44 226 GLU A O 1
ATOM 1794 N N . ARG A 1 227 ? 8.893 -7.558 -32.665 1.00 96.62 227 ARG A N 1
ATOM 1795 C CA . ARG A 1 227 ? 9.593 -6.822 -31.610 1.00 96.62 227 ARG A CA 1
ATOM 1796 C C . ARG A 1 227 ? 10.503 -5.779 -32.232 1.00 96.62 227 ARG A C 1
ATOM 1798 O O . ARG A 1 227 ? 11.153 -6.027 -33.247 1.00 96.62 227 ARG A O 1
ATOM 1805 N N . GLU A 1 228 ? 10.554 -4.624 -31.593 1.00 95.06 228 GLU A N 1
ATOM 1806 C CA . GLU A 1 228 ? 11.473 -3.555 -31.923 1.00 95.06 228 GLU A CA 1
ATOM 1807 C C . GLU A 1 228 ? 12.848 -3.810 -31.316 1.00 95.06 228 GLU A C 1
ATOM 1809 O O . GLU A 1 228 ? 13.000 -4.439 -30.260 1.00 95.06 228 GLU A O 1
ATOM 1814 N N . ASP A 1 229 ? 13.863 -3.260 -31.978 1.00 95.56 229 ASP A N 1
ATOM 1815 C CA . ASP A 1 229 ? 15.237 -3.291 -31.502 1.00 95.56 229 ASP A CA 1
ATOM 1816 C C . ASP A 1 229 ? 15.459 -2.297 -30.360 1.00 95.56 229 ASP A C 1
ATOM 1818 O O . ASP A 1 229 ? 16.102 -1.260 -30.492 1.00 95.56 229 ASP A O 1
ATOM 1822 N N . CYS A 1 230 ? 14.848 -2.597 -29.221 1.00 97.12 230 CYS A N 1
ATOM 1823 C CA . CYS A 1 230 ? 14.945 -1.816 -28.004 1.00 97.12 230 CYS A CA 1
ATOM 1824 C C . CYS A 1 230 ? 15.001 -2.726 -26.773 1.00 97.12 230 CYS A C 1
ATOM 1826 O O . CYS A 1 230 ? 14.605 -3.898 -26.794 1.00 97.12 230 CYS A O 1
ATOM 1828 N N . THR A 1 231 ? 15.522 -2.173 -25.681 1.00 98.38 231 THR A N 1
ATOM 1829 C CA . THR A 1 231 ? 15.572 -2.834 -24.375 1.00 98.38 231 THR A CA 1
ATOM 1830 C C . THR A 1 231 ? 14.749 -2.049 -23.365 1.00 98.38 231 THR A C 1
ATOM 1832 O O . THR A 1 231 ? 14.832 -0.826 -23.311 1.00 98.38 231 THR A O 1
ATOM 1835 N N . VAL A 1 232 ? 13.991 -2.736 -22.520 1.00 98.75 232 VAL A N 1
ATOM 1836 C CA . VAL A 1 232 ? 13.412 -2.136 -21.312 1.00 98.75 232 VAL A CA 1
ATOM 1837 C C . VAL A 1 232 ? 14.340 -2.421 -20.137 1.00 98.75 232 VAL A C 1
ATOM 1839 O O . VAL A 1 232 ? 14.703 -3.569 -19.903 1.00 98.75 232 VAL A O 1
ATOM 1842 N N . LEU A 1 233 ? 14.717 -1.400 -19.377 1.00 98.62 233 LEU A N 1
ATOM 1843 C CA . LEU A 1 233 ? 15.440 -1.536 -18.117 1.00 98.62 233 LEU A CA 1
ATOM 1844 C C . LEU A 1 233 ? 14.480 -1.233 -16.964 1.00 98.62 233 LEU A C 1
ATOM 1846 O O . LEU A 1 233 ? 14.173 -0.073 -16.696 1.00 98.62 233 LEU A O 1
ATOM 1850 N N . VAL A 1 234 ? 14.002 -2.275 -16.285 1.00 98.62 234 VAL A N 1
ATOM 1851 C CA . VAL A 1 234 ? 13.133 -2.147 -15.109 1.00 98.62 234 VAL A CA 1
ATOM 1852 C C . VAL A 1 234 ? 13.993 -1.839 -13.887 1.00 98.62 234 VAL A C 1
ATOM 1854 O O . VAL A 1 234 ? 14.817 -2.654 -13.462 1.00 98.62 234 VAL A O 1
ATOM 1857 N N . VAL A 1 235 ? 13.781 -0.663 -13.307 1.00 97.81 235 VAL A N 1
ATOM 1858 C CA . VAL A 1 235 ? 14.529 -0.165 -12.154 1.00 97.81 235 VAL A CA 1
ATOM 1859 C C . VAL A 1 235 ? 13.695 -0.367 -10.893 1.00 97.81 235 VAL A C 1
ATOM 1861 O O . VAL A 1 235 ? 12.765 0.387 -10.611 1.00 97.81 235 VAL A O 1
ATOM 1864 N N . GLY A 1 236 ? 14.014 -1.406 -10.125 1.00 94.88 236 GLY A N 1
ATOM 1865 C CA . GLY A 1 236 ? 13.414 -1.633 -8.814 1.00 94.88 236 GLY A CA 1
ATOM 1866 C C . GLY A 1 236 ? 14.100 -0.811 -7.723 1.00 94.88 236 GLY A C 1
ATOM 1867 O O . GLY A 1 236 ? 15.256 -0.408 -7.847 1.00 94.88 236 GLY A O 1
ATOM 1868 N N . ARG A 1 237 ? 13.434 -0.625 -6.579 1.00 90.25 237 ARG A N 1
ATOM 1869 C CA . ARG A 1 237 ? 14.094 -0.029 -5.405 1.00 90.25 237 ARG A CA 1
ATOM 1870 C C . ARG A 1 237 ? 15.240 -0.903 -4.879 1.00 90.25 237 ARG A C 1
ATOM 1872 O O . ARG A 1 237 ? 16.295 -0.382 -4.542 1.00 90.25 237 ARG A O 1
ATOM 1879 N N . GLY A 1 238 ? 15.028 -2.217 -4.829 1.00 88.56 238 GLY A N 1
ATOM 1880 C CA . GLY A 1 238 ? 15.964 -3.198 -4.286 1.00 88.56 238 GLY A CA 1
ATOM 1881 C C . GLY A 1 238 ? 15.719 -3.532 -2.812 1.00 88.56 238 GLY A C 1
ATOM 1882 O O . GLY A 1 238 ? 15.115 -2.766 -2.056 1.00 88.56 238 GLY A O 1
ATOM 1883 N N . SER A 1 239 ? 16.149 -4.731 -2.417 1.00 87.75 239 SER A N 1
ATOM 1884 C CA . SER A 1 239 ? 16.144 -5.223 -1.037 1.00 87.75 239 SER A CA 1
ATOM 1885 C C . SER A 1 239 ? 17.210 -6.302 -0.863 1.00 87.75 239 SER A C 1
ATOM 1887 O O . SER A 1 239 ? 17.492 -7.057 -1.795 1.00 87.75 239 SER A O 1
ATOM 1889 N N . SER A 1 240 ? 17.774 -6.400 0.340 1.00 85.69 240 SER A N 1
ATOM 1890 C CA . SER A 1 240 ? 18.777 -7.406 0.699 1.00 85.69 240 SER A CA 1
ATOM 1891 C C . SER A 1 240 ? 18.183 -8.788 0.999 1.00 85.69 240 SER A C 1
ATOM 1893 O O . SER A 1 240 ? 18.932 -9.753 1.133 1.00 85.69 240 SER A O 1
ATOM 1895 N N . ASP A 1 241 ? 16.854 -8.917 1.089 1.00 82.31 241 ASP A N 1
ATOM 1896 C CA . ASP A 1 241 ? 16.179 -10.181 1.417 1.00 82.31 241 ASP A CA 1
ATOM 1897 C C . ASP A 1 241 ? 16.056 -11.162 0.234 1.00 82.31 241 ASP A C 1
ATOM 1899 O O . ASP A 1 241 ? 15.595 -12.292 0.411 1.00 82.31 241 ASP A O 1
ATOM 1903 N N . GLY A 1 242 ? 16.442 -10.736 -0.975 1.00 82.12 242 GLY A N 1
ATOM 1904 C CA . GLY A 1 242 ? 16.375 -11.518 -2.214 1.00 82.12 242 GLY A CA 1
ATOM 1905 C C . GLY A 1 242 ? 14.958 -11.782 -2.744 1.00 82.12 242 GLY A C 1
ATOM 1906 O O . GLY A 1 242 ? 14.809 -12.147 -3.911 1.00 82.12 242 GLY A O 1
ATOM 1907 N N . LYS A 1 243 ? 13.910 -11.544 -1.946 1.00 85.31 243 LYS A N 1
ATOM 1908 C CA . LYS A 1 243 ? 12.510 -11.765 -2.334 1.00 85.31 243 LYS A CA 1
ATOM 1909 C C . LYS A 1 243 ? 12.039 -10.674 -3.276 1.00 85.31 243 LYS A C 1
ATOM 1911 O O . LYS A 1 243 ? 11.604 -10.985 -4.383 1.00 85.31 243 LYS A O 1
ATOM 1916 N N . GLN A 1 244 ? 12.215 -9.413 -2.885 1.00 89.00 244 GLN A N 1
ATOM 1917 C CA . GLN A 1 244 ? 11.797 -8.290 -3.721 1.00 89.00 244 GLN A CA 1
ATOM 1918 C C . GLN A 1 244 ? 12.521 -8.288 -5.087 1.00 89.00 244 GLN A C 1
ATOM 1920 O O . GLN A 1 244 ? 11.833 -8.189 -6.102 1.00 89.00 244 GLN A O 1
ATOM 1925 N N . PRO A 1 245 ? 13.852 -8.510 -5.180 1.00 92.44 245 PRO A N 1
ATOM 1926 C CA . PRO A 1 245 ? 14.520 -8.683 -6.474 1.00 92.44 245 PRO A CA 1
ATOM 1927 C C . PRO A 1 245 ? 13.953 -9.824 -7.330 1.00 92.44 245 PRO A C 1
ATOM 1929 O O . PRO A 1 245 ? 13.837 -9.678 -8.546 1.00 92.44 245 PRO A O 1
ATOM 1932 N N . SER A 1 246 ? 13.557 -10.945 -6.712 1.00 93.50 246 SER A N 1
ATOM 1933 C CA . SER A 1 246 ? 12.927 -12.056 -7.437 1.00 93.50 246 SER A CA 1
ATOM 1934 C C . SER A 1 246 ? 11.550 -11.691 -8.000 1.00 93.50 246 SER A C 1
ATOM 1936 O O . SER A 1 246 ? 11.196 -12.138 -9.089 1.00 93.50 246 SER A O 1
ATOM 1938 N N . ASP A 1 247 ? 10.791 -10.847 -7.299 1.00 94.81 247 ASP A N 1
ATOM 1939 C CA . ASP A 1 247 ? 9.494 -10.369 -7.772 1.00 94.81 247 ASP A CA 1
ATOM 1940 C C . ASP A 1 247 ? 9.652 -9.346 -8.901 1.00 94.81 247 ASP A C 1
ATOM 1942 O O . ASP A 1 247 ? 8.935 -9.438 -9.895 1.00 94.81 247 ASP A O 1
ATOM 1946 N N . VAL A 1 248 ? 10.654 -8.460 -8.832 1.00 96.25 248 VAL A N 1
ATOM 1947 C CA . VAL A 1 248 ? 11.005 -7.564 -9.951 1.00 96.25 248 VAL A CA 1
ATOM 1948 C C . VAL A 1 248 ? 11.387 -8.363 -11.201 1.00 96.25 248 VAL A C 1
ATOM 1950 O O . VAL A 1 248 ? 10.947 -8.021 -12.294 1.00 96.25 248 VAL A O 1
ATOM 1953 N N . ALA A 1 249 ? 12.126 -9.469 -11.064 1.00 96.56 249 ALA A N 1
ATOM 1954 C CA . ALA A 1 249 ? 12.443 -10.342 -12.199 1.00 96.56 249 ALA A CA 1
ATOM 1955 C C . ALA A 1 249 ? 11.190 -10.993 -12.822 1.00 96.56 249 ALA A C 1
ATOM 1957 O O . ALA A 1 249 ? 11.092 -11.110 -14.045 1.00 96.56 249 ALA A O 1
ATOM 1958 N N . LYS A 1 250 ? 10.202 -11.388 -12.005 1.00 97.75 250 LYS A N 1
ATOM 1959 C CA . LYS A 1 250 ? 8.909 -11.890 -12.508 1.00 97.75 250 LYS A CA 1
ATOM 1960 C C . LYS A 1 250 ? 8.123 -10.788 -13.216 1.00 97.75 250 LYS A C 1
ATOM 1962 O O . LYS A 1 250 ? 7.616 -11.026 -14.305 1.00 97.75 250 LYS A O 1
ATOM 1967 N N . ILE A 1 251 ? 8.061 -9.589 -12.637 1.00 98.00 251 ILE A N 1
ATOM 1968 C CA . ILE A 1 251 ? 7.402 -8.420 -13.240 1.00 98.00 251 ILE A CA 1
ATOM 1969 C C . ILE A 1 251 ? 8.037 -8.083 -14.589 1.00 98.00 251 ILE A C 1
ATOM 1971 O O . ILE A 1 251 ? 7.329 -7.960 -15.580 1.00 98.00 251 ILE A O 1
ATOM 1975 N N . ALA A 1 252 ? 9.367 -8.031 -14.659 1.00 98.31 252 ALA A N 1
ATOM 1976 C CA . ALA A 1 252 ? 10.106 -7.827 -15.901 1.00 98.31 252 ALA A CA 1
ATOM 1977 C C . ALA A 1 252 ? 9.724 -8.858 -16.975 1.00 98.31 252 ALA A C 1
ATOM 1979 O O . ALA A 1 252 ? 9.502 -8.508 -18.135 1.00 98.31 252 ALA A O 1
ATOM 1980 N N . ARG A 1 253 ? 9.563 -10.128 -16.583 1.00 98.12 253 ARG A N 1
ATOM 1981 C CA . ARG A 1 253 ? 9.088 -11.171 -17.495 1.00 98.12 253 ARG A CA 1
ATOM 1982 C C . ARG A 1 253 ? 7.644 -10.945 -17.952 1.00 98.12 253 ARG A C 1
ATOM 1984 O O . ARG A 1 253 ? 7.345 -11.189 -19.116 1.00 98.12 253 ARG A O 1
ATOM 1991 N N . LEU A 1 254 ? 6.761 -10.494 -17.066 1.00 98.38 254 LEU A N 1
ATOM 1992 C CA . LEU A 1 254 ? 5.358 -10.212 -17.386 1.00 98.38 254 LEU A CA 1
ATOM 1993 C C . LEU A 1 254 ? 5.196 -8.965 -18.269 1.00 98.38 254 LEU A C 1
ATOM 1995 O O . LEU A 1 254 ? 4.302 -8.940 -19.113 1.00 98.38 254 LEU A O 1
ATOM 1999 N N . ILE A 1 255 ? 6.084 -7.977 -18.127 1.00 98.56 255 ILE A N 1
ATOM 2000 C CA . ILE A 1 255 ? 6.197 -6.820 -19.026 1.00 98.56 255 ILE A CA 1
ATOM 2001 C C . ILE A 1 255 ? 6.669 -7.274 -20.414 1.00 98.56 255 ILE A C 1
ATOM 2003 O O . ILE A 1 255 ? 6.057 -6.900 -21.409 1.00 98.56 255 ILE A O 1
ATOM 2007 N N . TYR A 1 256 ? 7.696 -8.131 -20.500 1.00 98.31 256 TYR A N 1
ATOM 2008 C CA . TYR A 1 256 ? 8.235 -8.636 -21.778 1.00 98.31 256 TYR A CA 1
ATOM 2009 C C . TYR A 1 256 ? 7.180 -9.293 -22.688 1.00 98.31 256 TYR A C 1
ATOM 2011 O O . TYR A 1 256 ? 7.296 -9.265 -23.918 1.00 98.31 256 TYR A O 1
ATOM 2019 N N . GLU A 1 257 ? 6.164 -9.917 -22.089 1.00 97.62 257 GLU A N 1
ATOM 2020 C CA . GLU A 1 257 ? 5.060 -10.553 -22.818 1.00 97.62 257 GLU A CA 1
ATOM 2021 C C . GLU A 1 257 ? 3.978 -9.562 -23.284 1.00 97.62 257 GLU A C 1
ATOM 2023 O O . GLU A 1 257 ? 3.095 -9.965 -24.034 1.00 97.62 257 GLU A O 1
ATOM 2028 N N . ARG A 1 258 ? 4.044 -8.286 -22.877 1.00 98.31 258 ARG A N 1
ATOM 2029 C CA . ARG A 1 258 ? 3.056 -7.241 -23.201 1.00 98.31 258 ARG A CA 1
ATOM 2030 C C . ARG A 1 258 ? 3.587 -6.140 -24.125 1.00 98.31 258 ARG A C 1
ATOM 2032 O O . ARG A 1 258 ? 2.788 -5.455 -24.758 1.00 98.31 258 ARG A O 1
ATOM 2039 N N . VAL A 1 259 ? 4.906 -5.961 -24.232 1.00 98.38 259 VAL A N 1
ATOM 2040 C CA . VAL A 1 259 ? 5.521 -4.889 -25.039 1.00 98.38 259 VAL A CA 1
ATOM 2041 C C . VAL A 1 259 ? 6.440 -5.425 -26.136 1.00 98.38 259 VAL A C 1
ATOM 2043 O O . VAL A 1 259 ? 7.071 -6.478 -25.991 1.00 98.38 259 VAL A O 1
ATOM 2046 N N . ALA A 1 260 ? 6.534 -4.684 -27.238 1.00 97.94 260 ALA A N 1
ATOM 2047 C CA . ALA A 1 260 ? 7.288 -5.045 -28.433 1.00 97.94 260 ALA A CA 1
ATOM 2048 C C . ALA A 1 260 ? 8.787 -4.718 -28.300 1.00 97.94 260 ALA A C 1
ATOM 2050 O O . ALA A 1 260 ? 9.356 -4.074 -29.168 1.00 97.94 260 ALA A O 1
ATOM 2051 N N . CYS A 1 261 ? 9.453 -5.150 -27.225 1.00 97.50 261 CYS A N 1
ATOM 2052 C CA . CYS A 1 261 ? 10.903 -4.972 -27.053 1.00 97.50 261 CYS A CA 1
ATOM 2053 C C . CYS A 1 261 ? 11.674 -6.284 -27.229 1.00 97.50 261 CYS A C 1
ATOM 2055 O O . CYS A 1 261 ? 11.197 -7.347 -26.820 1.00 97.50 261 CYS A O 1
ATOM 2057 N N . ASN A 1 262 ? 12.899 -6.229 -27.752 1.00 95.88 262 ASN A N 1
ATOM 2058 C CA . ASN A 1 262 ? 13.763 -7.405 -27.901 1.00 95.88 262 ASN A CA 1
ATOM 2059 C C . ASN A 1 262 ? 14.304 -7.937 -26.569 1.00 95.88 262 ASN A C 1
ATOM 2061 O O . ASN A 1 262 ? 14.529 -9.144 -26.443 1.00 95.88 262 ASN A O 1
ATOM 2065 N N . ASN A 1 263 ? 14.474 -7.072 -25.566 1.00 97.38 263 ASN A N 1
ATOM 2066 C CA . ASN A 1 263 ? 15.041 -7.458 -24.277 1.00 97.38 263 ASN A CA 1
ATOM 2067 C C . ASN A 1 263 ? 14.404 -6.707 -23.099 1.00 97.38 263 ASN A C 1
ATOM 2069 O O . ASN A 1 263 ? 14.003 -5.551 -23.234 1.00 97.38 263 ASN A O 1
ATOM 2073 N N . VAL A 1 264 ? 14.364 -7.349 -21.929 1.00 98.38 264 VAL A N 1
ATOM 2074 C CA . VAL A 1 264 ? 14.059 -6.695 -20.648 1.00 98.38 264 VAL A CA 1
ATOM 2075 C C . VAL A 1 264 ? 15.164 -7.041 -19.657 1.00 98.38 264 VAL A C 1
ATOM 2077 O O . VAL A 1 264 ? 15.445 -8.211 -19.405 1.00 98.38 264 VAL A O 1
ATOM 2080 N N . GLU A 1 265 ? 15.761 -6.015 -19.071 1.00 98.31 265 GLU A N 1
ATOM 2081 C CA . GLU A 1 265 ? 16.766 -6.106 -18.020 1.00 98.31 265 GLU A CA 1
ATOM 2082 C C . GLU A 1 265 ? 16.228 -5.538 -16.711 1.00 98.31 265 GLU A C 1
ATOM 2084 O O . GLU A 1 265 ? 15.293 -4.740 -16.694 1.00 98.31 265 GLU A O 1
ATOM 2089 N N . THR A 1 266 ? 16.841 -5.935 -15.599 1.00 98.44 266 THR A N 1
ATOM 2090 C CA . THR A 1 266 ? 16.486 -5.437 -14.266 1.00 98.44 266 THR A CA 1
ATOM 2091 C C . THR A 1 266 ? 17.705 -4.879 -13.562 1.00 98.44 266 THR A C 1
ATOM 2093 O O . THR A 1 266 ? 18.769 -5.500 -13.601 1.00 98.44 266 THR A O 1
ATOM 2096 N N . CYS A 1 267 ? 17.537 -3.773 -12.849 1.00 98.06 267 CYS A N 1
ATOM 2097 C CA . CYS A 1 267 ? 18.532 -3.245 -11.923 1.00 98.06 267 CYS A CA 1
ATOM 2098 C C . CYS A 1 267 ? 17.866 -2.601 -10.705 1.00 98.06 267 CYS A C 1
ATOM 2100 O O . CYS A 1 267 ? 16.638 -2.518 -10.619 1.00 98.06 267 CYS A O 1
ATOM 2102 N N . PHE A 1 268 ? 18.684 -2.200 -9.734 1.00 96.19 268 PHE A N 1
ATOM 2103 C CA . PHE A 1 268 ? 18.206 -1.744 -8.438 1.00 96.19 268 PHE A CA 1
ATOM 2104 C C . PHE A 1 268 ? 18.878 -0.449 -7.993 1.00 96.19 268 PHE A C 1
ATOM 2106 O O . PHE A 1 268 ? 20.086 -0.265 -8.166 1.00 96.19 268 PHE A O 1
ATOM 2113 N N . LEU A 1 269 ? 18.077 0.428 -7.389 1.00 92.69 269 LEU A N 1
ATOM 2114 C CA . LEU A 1 269 ? 18.519 1.709 -6.832 1.00 92.69 269 LEU A CA 1
ATOM 2115 C C . LEU A 1 269 ? 19.343 1.525 -5.552 1.00 92.69 269 LEU A C 1
ATOM 2117 O O . LEU A 1 269 ? 20.300 2.254 -5.318 1.00 92.69 269 LEU A O 1
ATOM 2121 N N . ALA A 1 270 ? 18.998 0.537 -4.722 1.00 88.69 270 ALA A N 1
ATOM 2122 C CA . ALA A 1 270 ? 19.636 0.320 -3.431 1.00 88.69 270 ALA A CA 1
ATOM 2123 C C . ALA A 1 270 ? 19.651 -1.159 -3.005 1.00 88.69 270 ALA A C 1
ATOM 2125 O O . ALA A 1 270 ? 18.983 -2.014 -3.580 1.00 88.69 270 ALA A O 1
ATOM 2126 N N . ALA A 1 271 ? 20.397 -1.448 -1.934 1.00 90.50 271 ALA A N 1
ATOM 2127 C CA . ALA A 1 271 ? 20.399 -2.698 -1.156 1.00 90.50 271 ALA A CA 1
ATOM 2128 C C . ALA A 1 271 ? 20.802 -4.008 -1.868 1.00 90.50 271 ALA A C 1
ATOM 2130 O O . ALA A 1 271 ? 21.073 -4.992 -1.180 1.00 90.50 271 ALA A O 1
ATOM 2131 N N . THR A 1 272 ? 20.864 -4.053 -3.197 1.00 93.75 272 THR A N 1
ATOM 2132 C CA . THR A 1 272 ? 21.233 -5.251 -3.959 1.00 93.75 272 THR A CA 1
ATOM 2133 C C . THR A 1 272 ? 21.844 -4.894 -5.317 1.00 93.75 272 THR A C 1
ATOM 2135 O O . THR A 1 272 ? 21.902 -3.727 -5.701 1.00 93.75 272 THR A O 1
ATOM 2138 N N . THR A 1 273 ? 22.309 -5.909 -6.043 1.00 94.31 273 THR A N 1
ATOM 2139 C CA . THR A 1 273 ? 22.870 -5.803 -7.392 1.00 94.31 273 THR A CA 1
ATOM 2140 C C . THR A 1 273 ? 22.048 -6.623 -8.399 1.00 94.31 273 THR A C 1
ATOM 2142 O O . THR A 1 273 ? 21.360 -7.567 -8.001 1.00 94.31 273 THR A O 1
ATOM 2145 N N . PRO A 1 274 ? 22.101 -6.293 -9.704 1.00 97.25 274 PRO A N 1
ATOM 2146 C CA . PRO A 1 274 ? 22.892 -5.222 -10.324 1.00 97.25 274 PRO A CA 1
ATOM 2147 C C . PRO A 1 274 ? 22.393 -3.816 -9.959 1.00 97.25 274 PRO A C 1
ATOM 2149 O O . PRO A 1 274 ? 21.189 -3.576 -9.915 1.00 97.25 274 PRO A O 1
ATOM 2152 N N . THR A 1 275 ? 23.319 -2.891 -9.688 1.00 97.19 275 THR A N 1
ATOM 2153 C CA . THR A 1 275 ? 22.985 -1.472 -9.467 1.00 97.19 275 THR A CA 1
ATOM 2154 C C . THR A 1 275 ? 22.488 -0.823 -10.759 1.00 97.19 275 THR A C 1
ATOM 2156 O O . THR A 1 275 ? 22.724 -1.361 -11.843 1.00 97.19 275 THR A O 1
ATOM 2159 N N . VAL A 1 276 ? 21.845 0.347 -10.676 1.00 96.88 276 VAL A N 1
ATOM 2160 C CA . VAL A 1 276 ? 21.461 1.133 -11.867 1.00 96.88 276 VAL A CA 1
ATOM 2161 C C . VAL A 1 276 ? 22.640 1.317 -12.820 1.00 96.88 276 VAL A C 1
ATOM 2163 O O . VAL A 1 276 ? 22.531 0.980 -13.993 1.00 96.88 276 VAL A O 1
ATOM 2166 N N . GLU A 1 277 ? 23.796 1.732 -12.301 1.00 96.12 277 GLU A N 1
ATOM 2167 C CA . GLU A 1 277 ? 25.026 1.904 -13.081 1.00 96.12 277 GLU A CA 1
ATOM 2168 C C . GLU A 1 277 ? 25.450 0.615 -13.806 1.00 96.12 277 GLU A C 1
ATOM 2170 O O . GLU A 1 277 ? 25.792 0.631 -14.987 1.00 96.12 277 GLU A O 1
ATOM 2175 N N . GLN A 1 278 ? 25.370 -0.532 -13.125 1.00 97.56 278 GLN A N 1
ATOM 2176 C CA . GLN A 1 278 ? 25.673 -1.833 -13.726 1.00 97.56 278 GLN A CA 1
ATOM 2177 C C . GLN A 1 278 ? 24.633 -2.245 -14.776 1.00 97.56 278 GLN A C 1
ATOM 2179 O O . GLN A 1 278 ? 24.997 -2.864 -15.775 1.00 97.56 278 GLN A O 1
ATOM 2184 N N . GLY A 1 279 ? 23.358 -1.910 -14.567 1.00 97.38 279 GLY A N 1
ATOM 2185 C CA . GLY A 1 279 ? 22.283 -2.129 -15.534 1.00 97.38 279 GLY A CA 1
ATOM 2186 C C . GLY A 1 279 ? 22.483 -1.308 -16.807 1.00 97.38 279 GLY A C 1
ATOM 2187 O O . GLY A 1 279 ? 22.437 -1.867 -17.901 1.00 97.38 279 GLY A O 1
ATOM 2188 N N . LEU A 1 280 ? 22.794 -0.017 -16.665 1.00 96.38 280 LEU A N 1
ATOM 2189 C CA . LEU A 1 280 ? 23.093 0.887 -17.780 1.00 96.38 280 LEU A CA 1
ATOM 2190 C C . LEU A 1 280 ? 24.332 0.419 -18.559 1.00 96.38 280 LEU A C 1
ATOM 2192 O O . LEU A 1 280 ? 24.273 0.230 -19.772 1.00 96.38 280 LEU A O 1
ATOM 2196 N N . ALA A 1 281 ? 25.424 0.090 -17.864 1.00 95.62 281 ALA A N 1
ATOM 2197 C CA . ALA A 1 281 ? 26.615 -0.468 -18.504 1.00 95.62 281 ALA A CA 1
ATOM 2198 C C . ALA A 1 281 ? 26.340 -1.807 -19.221 1.00 95.62 281 ALA A C 1
ATOM 2200 O O . ALA A 1 281 ? 26.955 -2.113 -20.247 1.00 95.62 281 ALA A O 1
ATOM 2201 N N . LYS A 1 282 ? 25.418 -2.630 -18.697 1.00 96.12 282 LYS A N 1
ATOM 2202 C CA . LYS A 1 282 ? 25.024 -3.895 -19.330 1.00 96.12 282 LYS A CA 1
ATOM 2203 C C . LYS A 1 282 ? 24.292 -3.651 -20.649 1.00 96.12 282 LYS A C 1
ATOM 2205 O O . LYS A 1 282 ? 24.654 -4.287 -21.634 1.00 96.12 282 LYS A O 1
ATOM 2210 N N . VAL A 1 283 ? 23.302 -2.758 -20.684 1.00 95.94 283 VAL A N 1
ATOM 2211 C CA . VAL A 1 283 ? 22.531 -2.489 -21.914 1.00 95.94 283 VAL A CA 1
ATOM 2212 C C . VAL A 1 283 ? 23.378 -1.816 -22.996 1.00 95.94 283 VAL A C 1
ATOM 2214 O O . VAL A 1 283 ? 23.224 -2.143 -24.169 1.00 95.94 283 VAL A O 1
ATOM 2217 N N . GLU A 1 284 ? 24.350 -0.984 -22.615 1.00 95.00 284 GLU A N 1
ATOM 2218 C CA . GLU A 1 284 ? 25.338 -0.422 -23.550 1.00 95.00 284 GLU A CA 1
ATOM 2219 C C . GLU A 1 284 ? 26.232 -1.504 -24.152 1.00 95.00 284 GLU A C 1
ATOM 2221 O O . GLU A 1 284 ? 26.500 -1.506 -25.351 1.00 95.00 284 GLU A O 1
ATOM 2226 N N . LYS A 1 285 ? 26.671 -2.468 -23.334 1.00 94.75 285 LYS A N 1
ATOM 2227 C CA . LYS A 1 285 ? 27.474 -3.603 -23.802 1.00 94.75 285 LYS A CA 1
ATOM 2228 C C . LYS A 1 285 ? 26.687 -4.551 -24.712 1.00 94.75 285 LYS A C 1
ATOM 2230 O O . LYS A 1 285 ? 27.291 -5.243 -25.525 1.00 94.75 285 LYS A O 1
ATOM 2235 N N . LEU A 1 286 ? 25.366 -4.603 -24.556 1.00 92.94 286 LEU A N 1
ATOM 2236 C CA . LEU A 1 286 ? 24.463 -5.313 -25.464 1.00 92.94 286 LEU A CA 1
ATOM 2237 C C . LEU A 1 286 ? 24.208 -4.538 -26.768 1.00 92.94 286 LEU A C 1
ATOM 2239 O O . LEU A 1 286 ? 23.470 -5.035 -27.610 1.00 92.94 286 LEU A O 1
ATOM 2243 N N . GLU A 1 287 ? 24.810 -3.353 -26.931 1.00 93.44 287 GLU A N 1
ATOM 2244 C CA . GLU A 1 287 ? 24.665 -2.477 -28.098 1.00 93.44 287 GLU A CA 1
ATOM 2245 C C . GLU A 1 287 ? 23.202 -2.098 -28.387 1.00 93.44 287 GLU A C 1
ATOM 2247 O O . GLU A 1 287 ? 22.828 -1.860 -29.533 1.00 93.44 287 GLU A O 1
ATOM 2252 N N . ALA A 1 288 ? 22.368 -2.007 -27.341 1.00 92.19 288 ALA A N 1
ATOM 2253 C CA . ALA A 1 288 ? 20.967 -1.624 -27.479 1.00 92.19 288 ALA A CA 1
ATOM 2254 C C . ALA A 1 288 ? 20.865 -0.188 -28.037 1.00 92.19 288 ALA A C 1
ATOM 2256 O O . ALA A 1 288 ? 21.352 0.744 -27.385 1.00 92.19 288 ALA A O 1
ATOM 2257 N N . PRO A 1 289 ? 20.230 0.042 -29.202 1.00 94.06 289 PRO A N 1
ATOM 2258 C CA . PRO A 1 289 ? 20.184 1.378 -29.801 1.00 94.06 289 PRO A CA 1
ATOM 2259 C C . PRO A 1 289 ? 19.181 2.299 -29.086 1.00 94.06 289 PRO A C 1
ATOM 2261 O O . PRO A 1 289 ? 19.338 3.523 -29.099 1.00 94.06 289 PRO A O 1
ATOM 2264 N N . GLN A 1 290 ? 18.171 1.717 -28.434 1.00 96.81 290 GLN A N 1
ATOM 2265 C CA . GLN A 1 290 ? 17.147 2.407 -27.653 1.00 96.81 290 GLN A CA 1
ATOM 2266 C C . GLN A 1 290 ? 16.878 1.646 -26.348 1.00 96.81 290 GLN A C 1
ATOM 2268 O O . GLN A 1 290 ? 16.637 0.436 -26.364 1.00 96.81 290 GLN A O 1
ATOM 2273 N N . VAL A 1 291 ? 16.883 2.359 -25.222 1.00 98.00 291 VAL A N 1
ATOM 2274 C CA . VAL A 1 291 ? 16.587 1.819 -23.892 1.00 98.00 291 VAL A CA 1
ATOM 2275 C C . VAL A 1 291 ? 15.476 2.627 -23.230 1.00 98.00 291 VAL A C 1
ATOM 2277 O O . VAL A 1 291 ? 15.626 3.825 -22.995 1.00 98.00 291 VAL A O 1
ATOM 2280 N N . TYR A 1 292 ? 14.381 1.959 -22.881 1.00 98.56 292 TYR A N 1
ATOM 2281 C CA . TYR A 1 292 ? 13.313 2.513 -22.051 1.00 98.56 292 TYR A CA 1
ATOM 2282 C C . TYR A 1 292 ? 13.602 2.193 -20.589 1.00 98.56 292 TYR A C 1
ATOM 2284 O O . TYR A 1 292 ? 13.630 1.027 -20.200 1.00 98.56 292 TYR A O 1
ATOM 2292 N N . VAL A 1 293 ? 13.845 3.214 -19.775 1.00 98.44 293 VAL A N 1
ATOM 2293 C CA . VAL A 1 293 ? 14.154 3.055 -18.352 1.00 98.44 293 VAL A CA 1
ATOM 2294 C C . VAL A 1 293 ? 12.862 3.223 -17.570 1.00 98.44 293 VAL A C 1
ATOM 2296 O O . VAL A 1 293 ? 12.311 4.318 -17.527 1.00 98.44 293 VAL A O 1
ATOM 2299 N N . LEU A 1 294 ? 12.366 2.137 -16.979 1.00 98.50 294 LEU A N 1
ATOM 2300 C CA . LEU A 1 294 ? 11.104 2.110 -16.245 1.00 98.50 294 LEU A CA 1
ATOM 2301 C C . LEU A 1 294 ? 11.366 2.088 -14.733 1.00 98.50 294 LEU A C 1
ATOM 2303 O O . LEU A 1 294 ? 11.704 1.026 -14.195 1.00 98.50 294 LEU A O 1
ATOM 2307 N N . PRO A 1 295 ? 11.189 3.213 -14.024 1.00 96.69 295 PRO A N 1
ATOM 2308 C CA . PRO A 1 295 ? 11.254 3.233 -12.571 1.00 96.69 295 PRO A CA 1
ATOM 2309 C C . PRO A 1 295 ? 10.015 2.569 -11.966 1.00 96.69 295 PRO A C 1
ATOM 2311 O O . PRO A 1 295 ? 8.911 3.112 -11.992 1.00 96.69 295 PRO A O 1
ATOM 2314 N N . TYR A 1 296 ? 10.199 1.390 -11.369 1.00 95.81 296 TYR A N 1
ATOM 2315 C CA . TYR A 1 296 ? 9.126 0.641 -10.716 1.00 95.81 296 TYR A CA 1
ATOM 2316 C C . TYR A 1 296 ? 8.902 1.143 -9.278 1.00 95.81 296 TYR A C 1
ATOM 2318 O O . TYR A 1 296 ? 9.191 0.458 -8.291 1.00 95.81 296 TYR A O 1
ATOM 2326 N N . LEU A 1 297 ? 8.442 2.393 -9.176 1.00 92.94 297 LEU A N 1
ATOM 2327 C CA . LEU A 1 297 ? 8.202 3.151 -7.944 1.00 92.94 297 LEU A CA 1
ATOM 2328 C C . LEU A 1 297 ? 6.787 3.755 -7.957 1.00 92.94 297 LEU A C 1
ATOM 2330 O O . LEU A 1 297 ? 6.264 4.068 -9.022 1.00 92.94 297 LEU A O 1
ATOM 2334 N N . LEU A 1 298 ? 6.167 3.934 -6.782 1.00 91.94 298 LEU A N 1
ATOM 2335 C CA . LEU A 1 298 ? 4.834 4.558 -6.686 1.00 91.94 298 LEU A CA 1
ATOM 2336 C C . LEU A 1 298 ? 4.880 6.070 -6.860 1.00 91.94 298 LEU A C 1
ATOM 2338 O O . LEU A 1 298 ? 4.037 6.619 -7.548 1.00 91.94 298 LEU A O 1
ATOM 2342 N N . PHE A 1 299 ? 5.844 6.738 -6.233 1.00 91.25 299 PHE A N 1
ATOM 2343 C CA . PHE A 1 299 ? 5.896 8.196 -6.162 1.00 91.25 299 PHE A CA 1
ATOM 2344 C C . PHE A 1 299 ? 7.310 8.693 -6.431 1.00 91.25 299 PHE A C 1
ATOM 2346 O O . PHE A 1 299 ? 8.280 7.929 -6.334 1.00 91.25 299 PHE A O 1
ATOM 2353 N N . THR A 1 300 ? 7.417 9.985 -6.731 1.00 89.19 300 THR A N 1
ATOM 2354 C CA . THR A 1 300 ? 8.707 10.649 -6.907 1.00 89.19 300 THR A CA 1
ATOM 2355 C C . THR A 1 300 ? 9.509 10.738 -5.600 1.00 89.19 300 THR A C 1
ATOM 2357 O O . THR A 1 300 ? 9.014 10.502 -4.493 1.00 89.19 300 THR A O 1
ATOM 2360 N N . GLY A 1 301 ? 10.784 11.099 -5.721 1.00 88.69 301 GLY A N 1
ATOM 2361 C CA . GLY A 1 301 ? 11.673 11.374 -4.601 1.00 88.69 301 GLY A CA 1
ATOM 2362 C C . GLY A 1 301 ? 13.140 11.373 -5.014 1.00 88.69 301 GLY A C 1
ATOM 2363 O O . GLY A 1 301 ? 13.455 11.312 -6.197 1.00 88.69 301 GLY A O 1
ATOM 2364 N N . VAL A 1 302 ? 14.036 11.362 -4.022 1.00 86.62 302 VAL A N 1
ATOM 2365 C CA . VAL A 1 302 ? 15.497 11.438 -4.238 1.00 86.62 302 VAL A CA 1
ATOM 2366 C C . VAL A 1 302 ? 15.988 10.403 -5.257 1.00 86.62 302 VAL A C 1
ATOM 2368 O O . VAL A 1 302 ? 16.781 10.718 -6.129 1.00 86.62 302 VAL A O 1
ATOM 2371 N N . LEU A 1 303 ? 15.468 9.172 -5.198 1.00 86.62 303 LEU A N 1
ATOM 2372 C CA . LEU A 1 303 ? 15.893 8.095 -6.098 1.00 86.62 303 LEU A CA 1
ATOM 2373 C C . LEU A 1 303 ? 15.495 8.325 -7.566 1.00 86.62 303 LEU A C 1
ATOM 2375 O O . LEU A 1 303 ? 16.165 7.823 -8.463 1.00 86.62 303 LEU A O 1
ATOM 2379 N N . MET A 1 304 ? 14.401 9.051 -7.812 1.00 88.56 304 MET A N 1
ATOM 2380 C CA . MET A 1 304 ? 14.004 9.440 -9.168 1.00 88.56 304 MET A CA 1
ATOM 2381 C C . MET A 1 304 ? 14.902 10.556 -9.702 1.00 88.56 304 MET A C 1
ATOM 2383 O O . MET A 1 304 ? 15.305 10.498 -10.860 1.00 88.56 304 MET A O 1
ATOM 2387 N N . GLU A 1 305 ? 15.246 11.533 -8.858 1.00 89.06 305 GLU A N 1
ATOM 2388 C CA . GLU A 1 305 ? 16.173 12.620 -9.205 1.00 89.06 305 GLU A CA 1
ATOM 2389 C C . GLU A 1 305 ? 17.568 12.072 -9.544 1.00 89.06 305 GLU A C 1
ATOM 2391 O O . GLU A 1 305 ? 18.132 12.422 -10.579 1.00 89.06 305 GLU A O 1
ATOM 2396 N N . GLU A 1 306 ? 18.084 11.145 -8.728 1.00 90.75 306 GLU A N 1
ATOM 2397 C CA . GLU A 1 306 ? 19.358 10.455 -8.974 1.00 90.75 306 GLU A CA 1
ATOM 2398 C C . GLU A 1 306 ? 19.338 9.678 -10.301 1.00 90.75 306 GLU A C 1
ATOM 2400 O O . GLU A 1 306 ? 20.301 9.726 -11.067 1.00 90.75 306 GLU A O 1
ATOM 2405 N N . LEU A 1 307 ? 18.238 8.979 -10.606 1.00 93.06 307 LEU A N 1
ATOM 2406 C CA . LEU A 1 307 ? 18.103 8.233 -11.858 1.00 93.06 307 LEU A CA 1
ATOM 2407 C C . LEU A 1 307 ? 18.103 9.161 -13.082 1.00 93.06 307 LEU A C 1
ATOM 2409 O O . LEU A 1 307 ? 18.778 8.856 -14.065 1.00 93.06 307 LEU A O 1
ATOM 2413 N N . ASP A 1 308 ? 17.379 10.283 -13.032 1.00 93.38 308 ASP A N 1
ATOM 2414 C CA . ASP A 1 308 ? 17.366 11.277 -14.115 1.00 93.38 308 ASP A CA 1
ATOM 2415 C C . ASP A 1 308 ? 18.763 11.881 -14.336 1.00 93.38 308 ASP A C 1
ATOM 2417 O O . ASP A 1 308 ? 19.239 11.955 -15.472 1.00 93.38 308 ASP A O 1
ATOM 2421 N N . GLU A 1 309 ? 19.470 12.233 -13.258 1.00 93.38 309 GLU A N 1
ATOM 2422 C CA . GLU A 1 309 ? 20.840 12.751 -13.330 1.00 93.38 309 GLU A CA 1
ATOM 2423 C C . GLU A 1 309 ? 21.793 11.746 -13.998 1.00 93.38 309 GLU A C 1
ATOM 2425 O O . GLU A 1 309 ? 22.489 12.099 -14.954 1.00 93.38 309 GLU A O 1
ATOM 2430 N N . MET A 1 310 ? 21.753 10.471 -13.589 1.00 93.75 310 MET A N 1
ATOM 2431 C CA . MET A 1 310 ? 22.573 9.408 -14.188 1.00 93.75 310 MET A CA 1
ATOM 2432 C C . MET A 1 310 ? 22.327 9.235 -15.696 1.00 93.75 310 MET A C 1
ATOM 2434 O O . MET A 1 310 ? 23.263 8.955 -16.451 1.00 93.75 310 MET A O 1
ATOM 2438 N N . LEU A 1 311 ? 21.082 9.384 -16.158 1.00 94.56 311 LEU A N 1
ATOM 2439 C CA . LEU A 1 311 ? 20.750 9.273 -17.582 1.00 94.56 311 LEU A CA 1
ATOM 2440 C C . LEU A 1 311 ? 21.220 10.495 -18.375 1.00 94.56 311 LEU A C 1
ATOM 2442 O O . LEU A 1 311 ? 21.813 10.330 -19.445 1.00 94.56 311 LEU A O 1
ATOM 2446 N N . ARG A 1 312 ? 21.041 11.707 -17.836 1.00 93.19 312 ARG A N 1
ATOM 2447 C CA . ARG A 1 312 ? 21.554 12.948 -18.446 1.00 93.19 312 ARG A CA 1
ATOM 2448 C C . ARG A 1 312 ? 23.068 12.932 -18.583 1.00 93.19 312 ARG A C 1
ATOM 2450 O O . ARG A 1 312 ? 23.606 13.359 -19.601 1.00 93.19 312 ARG A O 1
ATOM 2457 N N . GLU A 1 313 ? 23.777 12.397 -17.591 1.00 92.19 313 GLU A N 1
ATOM 2458 C CA . GLU A 1 313 ? 25.232 12.269 -17.657 1.00 92.19 313 GLU A CA 1
ATOM 2459 C C . GLU A 1 313 ? 25.707 11.345 -18.783 1.00 92.19 313 GLU A C 1
ATOM 2461 O O . GLU A 1 313 ? 26.838 11.502 -19.252 1.00 92.19 313 GLU A O 1
ATOM 2466 N N . ARG A 1 314 ? 24.884 10.389 -19.222 1.00 91.38 314 ARG A N 1
ATOM 2467 C CA . ARG A 1 314 ? 25.201 9.452 -20.312 1.00 91.38 314 ARG A CA 1
ATOM 2468 C C . ARG A 1 314 ? 24.771 9.951 -21.686 1.00 91.38 314 ARG A C 1
ATOM 2470 O O . ARG A 1 314 ? 25.250 9.427 -22.696 1.00 91.38 314 ARG A O 1
ATOM 2477 N N . GLU A 1 315 ? 23.909 10.961 -21.742 1.00 87.12 315 GLU A N 1
ATOM 2478 C CA . GLU A 1 315 ? 23.399 11.510 -22.991 1.00 87.12 315 GLU A CA 1
ATOM 2479 C C . GLU A 1 315 ? 24.551 11.977 -23.902 1.00 87.12 315 GLU A C 1
ATOM 2481 O O . GLU A 1 315 ? 25.464 12.697 -23.493 1.00 87.12 315 GLU A O 1
ATOM 2486 N N . GLY A 1 316 ? 24.558 11.494 -25.148 1.00 82.06 316 GLY A N 1
ATOM 2487 C CA . GLY A 1 316 ? 25.596 11.802 -26.139 1.00 82.06 316 GLY A CA 1
ATOM 2488 C C . GLY A 1 316 ? 26.961 11.131 -25.920 1.00 82.06 316 GLY A C 1
ATOM 2489 O O . GLY A 1 316 ? 27.860 11.343 -26.734 1.00 82.06 316 GLY A O 1
ATOM 2490 N N . LYS A 1 317 ? 27.141 10.320 -24.865 1.00 84.12 317 LYS A N 1
ATOM 2491 C CA . LYS A 1 317 ? 28.394 9.579 -24.600 1.00 84.12 317 LYS A CA 1
ATOM 2492 C C . LYS A 1 317 ? 28.368 8.128 -25.085 1.00 84.12 317 LYS A C 1
ATOM 2494 O O . LYS A 1 317 ? 29.431 7.557 -25.318 1.00 84.12 317 LYS A O 1
ATOM 2499 N N . ALA A 1 318 ? 27.182 7.543 -25.240 1.00 79.75 318 ALA A N 1
ATOM 2500 C CA . ALA A 1 318 ? 26.974 6.188 -25.743 1.00 79.75 318 ALA A CA 1
ATOM 2501 C C . ALA A 1 318 ? 26.207 6.205 -27.077 1.00 79.75 318 ALA A C 1
ATOM 2503 O O . ALA A 1 318 ? 25.476 7.150 -27.370 1.00 79.75 318 ALA A O 1
ATOM 2504 N N . ASN A 1 319 ? 26.328 5.131 -27.865 1.00 89.25 319 ASN A N 1
ATOM 2505 C CA . ASN A 1 319 ? 25.479 4.912 -29.049 1.00 89.25 319 ASN A CA 1
ATOM 2506 C C . ASN A 1 319 ? 24.028 4.540 -28.678 1.00 89.25 319 ASN A C 1
ATOM 2508 O O . ASN A 1 319 ? 23.171 4.445 -29.553 1.00 89.25 319 ASN A O 1
ATOM 2512 N N . THR A 1 320 ? 23.764 4.322 -27.391 1.00 94.44 320 THR A N 1
ATOM 2513 C CA . THR A 1 320 ? 22.454 4.003 -26.831 1.00 94.44 320 THR A CA 1
ATOM 2514 C C . THR A 1 320 ? 21.686 5.280 -26.511 1.00 94.44 320 THR A C 1
ATOM 2516 O O . THR A 1 320 ? 22.187 6.149 -25.795 1.00 94.44 320 THR A O 1
ATOM 2519 N N . ARG A 1 321 ? 20.447 5.384 -26.999 1.00 95.50 321 ARG A N 1
ATOM 2520 C CA . ARG A 1 321 ? 19.505 6.426 -26.571 1.00 95.50 321 ARG A CA 1
ATOM 2521 C C . ARG A 1 321 ? 18.683 5.940 -25.386 1.00 95.50 321 ARG A C 1
ATOM 2523 O O . ARG A 1 321 ? 18.179 4.820 -25.410 1.00 95.50 321 ARG A O 1
ATOM 2530 N N . TYR A 1 322 ? 18.518 6.795 -24.385 1.00 97.19 322 TYR A N 1
ATOM 2531 C CA . TYR A 1 322 ? 17.729 6.505 -23.193 1.00 97.19 322 TYR A CA 1
ATOM 2532 C C . TYR A 1 322 ? 16.426 7.303 -23.201 1.00 97.19 322 TYR A C 1
ATOM 2534 O O . TYR A 1 322 ? 16.424 8.494 -23.504 1.00 97.19 322 TYR A O 1
ATOM 2542 N N . THR A 1 323 ? 15.330 6.654 -22.823 1.00 97.25 323 THR A N 1
ATOM 2543 C CA . THR A 1 323 ? 14.043 7.298 -22.554 1.00 97.25 323 THR A CA 1
ATOM 2544 C C . THR A 1 323 ? 13.602 6.908 -21.153 1.00 97.25 323 THR A C 1
ATOM 2546 O O . THR A 1 323 ? 13.254 5.752 -20.907 1.00 97.25 323 THR A O 1
ATOM 2549 N N . LEU A 1 324 ? 13.655 7.864 -20.225 1.00 97.44 324 LEU A N 1
ATOM 2550 C CA . LEU A 1 324 ? 13.116 7.688 -18.881 1.00 97.44 324 LEU A CA 1
ATOM 2551 C C . LEU A 1 324 ? 11.588 7.705 -18.959 1.00 97.44 324 LEU A C 1
ATOM 2553 O O . LEU A 1 324 ? 11.003 8.659 -19.466 1.00 97.44 324 LEU A O 1
ATOM 2557 N N . CYS A 1 325 ? 10.960 6.631 -18.497 1.00 97.50 325 CYS A N 1
ATOM 2558 C CA . CYS A 1 325 ? 9.512 6.559 -18.365 1.00 97.50 325 CYS A CA 1
ATOM 2559 C C . CYS A 1 325 ? 9.082 7.232 -17.061 1.00 97.50 325 CYS A C 1
ATOM 2561 O O . CYS A 1 325 ? 9.850 7.283 -16.095 1.00 97.50 325 CYS A O 1
ATOM 2563 N N . ASP A 1 326 ? 7.826 7.661 -17.006 1.00 94.25 326 ASP A N 1
ATOM 2564 C CA . ASP A 1 326 ? 7.209 8.049 -15.742 1.00 94.25 326 ASP A CA 1
ATOM 2565 C C . ASP A 1 326 ? 7.175 6.859 -14.765 1.00 94.25 326 ASP A C 1
ATOM 2567 O O . ASP A 1 326 ? 7.108 5.689 -15.162 1.00 94.25 326 ASP A O 1
ATOM 2571 N N . PHE A 1 327 ? 7.206 7.161 -13.467 1.00 93.38 327 PHE A N 1
ATOM 2572 C CA . PHE A 1 327 ? 6.940 6.182 -12.410 1.00 93.38 327 PHE A CA 1
ATOM 2573 C C . PHE A 1 327 ? 5.447 5.793 -12.391 1.00 93.38 327 PHE A C 1
ATOM 2575 O O . PHE A 1 327 ? 4.627 6.367 -13.115 1.00 93.38 327 PHE A O 1
ATOM 2582 N N . LEU A 1 328 ? 5.056 4.795 -11.586 1.00 94.38 328 LEU A N 1
ATOM 2583 C CA . LEU A 1 328 ? 3.681 4.281 -11.646 1.00 94.38 328 LEU A CA 1
ATOM 2584 C C . LEU A 1 328 ? 2.639 5.315 -11.186 1.00 94.38 328 LEU A C 1
ATOM 2586 O O . LEU A 1 328 ? 1.591 5.427 -11.810 1.00 94.38 328 LEU A O 1
ATOM 2590 N N . GLY A 1 329 ? 2.926 6.121 -10.166 1.00 87.62 329 GLY A N 1
ATOM 2591 C CA . GLY A 1 329 ? 2.099 7.269 -9.790 1.00 87.62 329 GLY A CA 1
ATOM 2592 C C . GLY A 1 329 ? 0.762 6.903 -9.148 1.00 87.62 329 GLY A C 1
ATOM 2593 O O . GLY A 1 329 ? 0.605 5.847 -8.541 1.00 87.62 329 GLY A O 1
ATOM 2594 N N . SER A 1 330 ? -0.202 7.812 -9.277 1.00 80.31 330 SER A N 1
ATOM 2595 C CA . SER A 1 330 ? -1.581 7.685 -8.793 1.00 80.31 330 SER A CA 1
ATOM 2596 C C . SER A 1 330 ? -2.521 7.306 -9.944 1.00 80.31 330 SER A C 1
ATOM 2598 O O . SER A 1 330 ? -3.296 8.135 -10.418 1.00 80.31 330 SER A O 1
ATOM 2600 N N . ASP A 1 331 ? -2.381 6.080 -10.445 1.00 89.31 331 ASP A N 1
ATOM 2601 C CA . ASP A 1 331 ? -3.194 5.533 -11.539 1.00 89.31 331 ASP A CA 1
ATOM 2602 C C . ASP A 1 331 ? -4.451 4.824 -11.010 1.00 89.31 331 ASP A C 1
ATOM 2604 O O . ASP A 1 331 ? -4.394 4.200 -9.946 1.00 89.31 331 ASP A O 1
ATOM 2608 N N . ASP A 1 332 ? -5.554 4.854 -11.762 1.00 83.00 332 ASP A N 1
ATOM 2609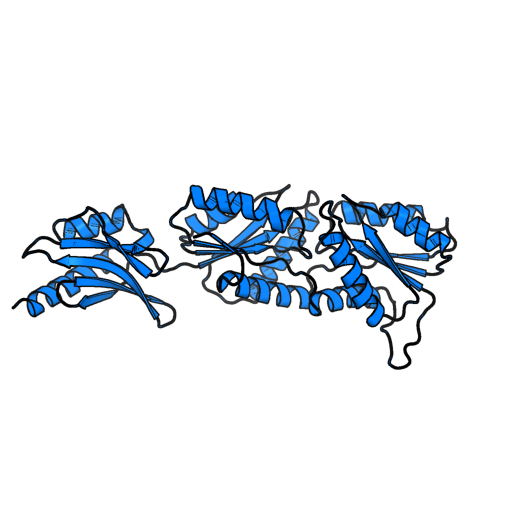 C CA . ASP A 1 332 ? -6.812 4.193 -11.381 1.00 83.00 332 ASP A CA 1
ATOM 2610 C C . ASP A 1 332 ? -6.615 2.687 -11.142 1.00 83.00 332 ASP A C 1
ATOM 2612 O O . ASP A 1 332 ? -7.127 2.142 -10.163 1.00 83.00 332 ASP A O 1
ATOM 2616 N N . GLY A 1 333 ? -5.771 2.027 -11.950 1.00 85.94 333 GLY A N 1
ATOM 2617 C CA . GLY A 1 333 ? -5.454 0.608 -11.754 1.00 85.94 333 GLY A CA 1
ATOM 2618 C C . GLY A 1 333 ? -4.778 0.319 -10.406 1.00 85.94 333 GLY A C 1
ATOM 2619 O O . GLY A 1 333 ? -4.949 -0.752 -9.827 1.00 85.94 333 GLY A O 1
ATOM 2620 N N . LEU A 1 334 ? -4.043 1.287 -9.848 1.00 92.50 334 LEU A N 1
ATOM 2621 C CA . LEU A 1 334 ? -3.452 1.169 -8.514 1.00 92.50 334 LEU A CA 1
ATOM 2622 C C . LEU A 1 334 ? -4.467 1.439 -7.404 1.00 92.50 334 LEU A C 1
ATOM 2624 O O . LEU A 1 334 ? -4.377 0.822 -6.340 1.00 92.50 334 LEU A O 1
ATOM 2628 N N . SER A 1 335 ? -5.422 2.341 -7.632 1.00 91.31 335 SER A N 1
ATOM 2629 C CA . SER A 1 335 ? -6.519 2.593 -6.695 1.00 91.31 335 SER A CA 1
ATOM 2630 C C . SER A 1 335 ? -7.396 1.356 -6.514 1.00 91.31 335 SER A C 1
ATOM 2632 O O . SER A 1 335 ? -7.713 1.012 -5.375 1.00 91.31 335 SER A O 1
ATOM 2634 N N . ASP A 1 336 ? -7.691 0.629 -7.592 1.00 90.25 336 ASP A N 1
ATOM 2635 C CA . ASP A 1 336 ? -8.454 -0.623 -7.533 1.00 90.25 336 ASP A CA 1
ATOM 2636 C C . ASP A 1 336 ? -7.714 -1.713 -6.747 1.00 90.25 336 ASP A C 1
ATOM 2638 O O . ASP A 1 336 ? -8.303 -2.411 -5.915 1.00 90.25 336 ASP A O 1
ATOM 2642 N N . VAL A 1 337 ? -6.400 -1.843 -6.956 1.00 93.06 337 VAL A N 1
ATOM 2643 C CA . VAL A 1 337 ? -5.564 -2.767 -6.175 1.00 93.06 337 VAL A CA 1
ATOM 2644 C C . VAL A 1 337 ? -5.571 -2.373 -4.700 1.00 93.06 337 VAL A C 1
ATOM 2646 O O . VAL A 1 337 ? -5.729 -3.243 -3.840 1.00 93.06 337 VAL A O 1
ATOM 2649 N N . LEU A 1 338 ? -5.434 -1.079 -4.385 1.00 93.62 338 LEU A N 1
ATOM 2650 C CA . LEU A 1 338 ? -5.475 -0.602 -3.005 1.00 93.62 338 LEU A CA 1
ATOM 2651 C C . LEU A 1 338 ? -6.828 -0.896 -2.354 1.00 93.62 338 LEU A C 1
ATOM 2653 O O . LEU A 1 338 ? -6.843 -1.401 -1.237 1.00 93.62 338 LEU A O 1
ATOM 2657 N N . ALA A 1 339 ? -7.940 -0.661 -3.054 1.00 90.38 339 ALA A N 1
ATOM 2658 C CA . ALA A 1 339 ? -9.276 -0.987 -2.562 1.00 90.38 339 ALA A CA 1
ATOM 2659 C C . ALA A 1 339 ? -9.397 -2.483 -2.226 1.00 90.38 339 ALA A C 1
ATOM 2661 O O . ALA A 1 339 ? -9.840 -2.834 -1.133 1.00 90.38 339 ALA A O 1
ATOM 2662 N N . ARG A 1 340 ? -8.896 -3.377 -3.091 1.00 90.44 340 ARG A N 1
ATOM 2663 C CA . ARG A 1 340 ? -8.852 -4.821 -2.790 1.00 90.44 340 ARG A CA 1
ATOM 2664 C C . ARG A 1 340 ? -7.993 -5.136 -1.564 1.00 90.44 340 ARG A C 1
ATOM 2666 O O . ARG A 1 340 ? -8.391 -5.952 -0.740 1.00 90.44 340 ARG A O 1
ATOM 2673 N N . ARG A 1 341 ? -6.832 -4.491 -1.400 1.00 92.75 341 ARG A N 1
ATOM 2674 C CA . ARG A 1 341 ? -5.983 -4.673 -0.203 1.00 92.75 341 ARG A CA 1
ATOM 2675 C C . ARG A 1 341 ? -6.629 -4.142 1.070 1.00 92.75 341 ARG A C 1
ATOM 2677 O O . ARG A 1 341 ? -6.429 -4.733 2.132 1.00 92.75 341 ARG A O 1
ATOM 2684 N N . THR A 1 342 ? -7.411 -3.075 0.966 1.00 91.94 342 THR A N 1
ATOM 2685 C CA . THR A 1 342 ? -8.231 -2.554 2.059 1.00 91.94 342 THR A CA 1
ATOM 2686 C C . THR A 1 342 ? -9.288 -3.573 2.471 1.00 91.94 342 THR A C 1
ATOM 2688 O O . THR A 1 342 ? -9.359 -3.912 3.649 1.00 91.94 342 THR A O 1
ATOM 2691 N N . GLU A 1 343 ? -10.030 -4.141 1.518 1.00 89.56 343 GLU A N 1
ATOM 2692 C CA . GLU A 1 343 ? -11.017 -5.197 1.786 1.00 89.56 343 GLU A CA 1
ATOM 2693 C C . GLU A 1 343 ? -10.383 -6.443 2.420 1.00 89.56 343 GLU A C 1
ATOM 2695 O O . GLU A 1 343 ? -10.881 -6.953 3.421 1.00 89.56 343 GLU A O 1
ATOM 2700 N N . GLU A 1 344 ? -9.246 -6.914 1.898 1.00 88.25 344 GLU A N 1
ATOM 2701 C CA . GLU A 1 344 ? -8.498 -8.042 2.482 1.00 88.25 344 GLU A CA 1
ATOM 2702 C C . GLU A 1 344 ? -8.091 -7.755 3.944 1.00 88.25 344 GLU A C 1
ATOM 2704 O O . GLU A 1 344 ? -8.162 -8.633 4.809 1.00 88.25 344 GLU A O 1
ATOM 2709 N N . ALA A 1 345 ? -7.668 -6.520 4.245 1.00 90.50 345 ALA A N 1
ATOM 2710 C CA . ALA A 1 345 ? -7.300 -6.112 5.598 1.00 90.50 345 ALA A CA 1
ATOM 2711 C C . ALA A 1 345 ? -8.523 -6.020 6.527 1.00 90.50 345 ALA A C 1
ATOM 2713 O O . ALA A 1 345 ? -8.450 -6.472 7.674 1.00 90.50 345 ALA A O 1
ATOM 2714 N N . LEU A 1 346 ? -9.641 -5.472 6.044 1.00 88.00 346 LEU A N 1
ATOM 2715 C CA . LEU A 1 346 ? -10.907 -5.366 6.778 1.00 88.00 346 LEU A CA 1
ATOM 2716 C C . LEU A 1 346 ? -11.501 -6.743 7.099 1.00 88.00 346 LEU A C 1
ATOM 2718 O O . LEU A 1 346 ? -11.956 -6.967 8.220 1.00 88.00 346 LEU A O 1
ATOM 2722 N N . ASN A 1 347 ? -11.421 -7.679 6.151 1.00 83.56 347 ASN A N 1
ATOM 2723 C CA . ASN A 1 347 ? -11.897 -9.057 6.297 1.00 83.56 347 ASN A CA 1
ATOM 2724 C C . ASN A 1 347 ? -10.905 -9.975 7.027 1.00 83.56 347 ASN A C 1
ATOM 2726 O O . ASN A 1 347 ? -11.156 -11.172 7.161 1.00 83.56 347 ASN A O 1
ATOM 2730 N N . GLU A 1 348 ? -9.800 -9.422 7.540 1.00 82.06 348 GLU A N 1
ATOM 2731 C CA . GLU A 1 348 ? -8.808 -10.143 8.343 1.00 82.06 348 GLU A CA 1
ATOM 2732 C C . GLU A 1 348 ? -8.116 -11.296 7.593 1.00 82.06 348 GLU A C 1
ATOM 2734 O O . GLU A 1 348 ? -7.581 -12.217 8.209 1.00 82.06 348 GLU A O 1
ATOM 2739 N N . GLU A 1 349 ? -8.070 -11.230 6.260 1.00 70.88 349 GLU A N 1
ATOM 2740 C CA . GLU A 1 349 ? -7.439 -12.244 5.402 1.00 70.88 349 GLU A CA 1
ATOM 2741 C C . GLU A 1 349 ? -5.899 -12.172 5.435 1.00 70.88 349 GLU A C 1
ATOM 2743 O O . GLU A 1 349 ? -5.199 -13.066 4.952 1.00 70.88 349 GLU A O 1
ATOM 2748 N N . GLY A 1 350 ? -5.359 -11.107 6.033 1.00 65.00 350 GLY A N 1
ATOM 2749 C CA . GLY A 1 350 ? -3.937 -10.915 6.299 1.00 65.00 350 GLY A CA 1
ATOM 2750 C C . GLY A 1 350 ? -3.483 -11.408 7.680 1.00 65.00 350 GLY A C 1
ATOM 2751 O O . GLY A 1 350 ? -3.945 -12.418 8.211 1.00 65.00 350 GLY A O 1
ATOM 2752 N N . ARG A 1 351 ? -2.517 -10.703 8.285 1.00 73.75 351 ARG A N 1
ATOM 2753 C CA . ARG A 1 351 ? -2.073 -11.006 9.657 1.00 73.75 351 ARG A CA 1
ATOM 2754 C C . ARG A 1 351 ? -2.984 -10.313 10.657 1.00 73.75 351 ARG A C 1
ATOM 2756 O O . ARG A 1 351 ? -3.153 -9.098 10.595 1.00 73.75 351 ARG A O 1
ATOM 2763 N N . VAL A 1 352 ? -3.511 -11.078 11.606 1.00 66.25 352 VAL A N 1
ATOM 2764 C CA . VAL A 1 352 ? -4.362 -10.551 12.676 1.00 66.25 352 VAL A CA 1
ATOM 2765 C C . VAL A 1 352 ? -3.582 -10.498 13.982 1.00 66.25 352 VAL A C 1
ATOM 2767 O O . VAL A 1 352 ? -3.014 -11.493 14.432 1.00 66.25 352 VAL A O 1
ATOM 2770 N N . TYR A 1 353 ? -3.596 -9.330 14.608 1.00 69.31 353 TYR A N 1
ATOM 2771 C CA . TYR A 1 353 ? -3.013 -9.054 15.908 1.00 69.31 353 TYR A CA 1
ATOM 2772 C C . TYR A 1 353 ? -4.175 -8.920 16.905 1.00 69.31 353 TYR A C 1
ATOM 2774 O O . TYR A 1 353 ? -4.779 -7.856 17.033 1.00 69.31 353 TYR A O 1
ATOM 2782 N N . THR A 1 354 ? -4.533 -10.039 17.555 1.00 54.53 354 THR A N 1
ATOM 2783 C CA . THR A 1 354 ? -5.585 -10.116 18.597 1.00 54.53 354 THR A CA 1
ATOM 2784 C C . THR A 1 354 ? -5.023 -10.286 19.985 1.00 54.53 354 THR A C 1
ATOM 2786 O O . THR A 1 354 ? -4.185 -11.212 20.134 1.00 54.53 354 THR A O 1
#